Protein AF-A0A2J7R6D8-F1 (afdb_monomer)

Secondary structure (DSSP, 8-state):
-HHHHHHHHHHHHHTTS---HHHHHHHHHHHH-GGGTT-HHHHHHHHHHHHHHHHH-TTHHHHHHHHHHHHHHHHHT--TTSGGGGS-HHHHHHHHHHHT-HHHH---HHHHHHHHHHHHHHH---HHHHHHHHHHHTT-------HHHHHHHHHHHHHHHHH---HHHHHHHHHHHHHHHHTS-------------------------------PPP---------

Organism: NCBI:txid105785

pLDDT: mean 81.76, std 25.11, range [26.05, 98.44]

Structure (mmCIF, N/CA/C/O backbone):
data_AF-A0A2J7R6D8-F1
#
_entry.id   AF-A0A2J7R6D8-F1
#
loop_
_atom_site.group_PDB
_atom_site.id
_atom_site.type_symbol
_atom_site.label_atom_id
_atom_site.label_alt_id
_atom_site.label_comp_id
_atom_site.label_asym_id
_atom_site.label_entity_id
_atom_site.label_seq_id
_atom_site.pdbx_PDB_ins_code
_atom_site.Cartn_x
_atom_site.Cartn_y
_atom_site.Cartn_z
_atom_site.occupancy
_atom_site.B_iso_or_equiv
_atom_site.auth_seq_id
_atom_site.auth_comp_id
_atom_site.auth_asym_id
_atom_site.auth_atom_id
_atom_site.pdbx_PDB_model_num
ATOM 1 N N . MET A 1 1 ? 10.839 -0.036 -25.572 1.00 74.69 1 MET A N 1
ATOM 2 C CA . MET A 1 1 ? 10.079 1.197 -25.248 1.00 74.69 1 MET A CA 1
ATOM 3 C C . MET A 1 1 ? 9.593 1.226 -23.804 1.00 74.69 1 MET A C 1
ATOM 5 O O . MET A 1 1 ? 9.936 2.178 -23.121 1.00 74.69 1 MET A O 1
ATOM 9 N N . ARG A 1 2 ? 8.861 0.206 -23.315 1.00 87.06 2 ARG A N 1
ATOM 10 C CA . ARG A 1 2 ? 8.333 0.153 -21.931 1.00 87.06 2 ARG A CA 1
ATOM 11 C C . ARG A 1 2 ? 9.377 0.491 -20.862 1.00 87.06 2 ARG A C 1
ATOM 13 O O . ARG A 1 2 ? 9.157 1.390 -20.066 1.00 87.06 2 ARG A O 1
ATOM 20 N N . THR A 1 3 ? 10.515 -0.189 -20.906 1.00 90.94 3 THR A N 1
ATOM 21 C CA . THR A 1 3 ? 11.599 -0.070 -19.928 1.00 90.94 3 THR A CA 1
ATOM 22 C C . THR A 1 3 ? 12.188 1.337 -19.864 1.00 90.94 3 THR A C 1
ATOM 24 O O . THR A 1 3 ? 12.248 1.931 -18.797 1.00 90.94 3 THR A O 1
ATOM 27 N N . VAL A 1 4 ? 12.526 1.912 -21.021 1.00 92.25 4 VAL A N 1
ATOM 28 C CA . VAL A 1 4 ? 13.087 3.271 -21.123 1.00 92.25 4 VAL A CA 1
ATOM 29 C C . VAL A 1 4 ? 12.083 4.327 -20.649 1.00 92.25 4 VAL A C 1
ATOM 31 O O . VAL A 1 4 ? 12.453 5.279 -19.967 1.00 92.25 4 VAL A O 1
ATOM 34 N N . ALA A 1 5 ? 10.799 4.156 -20.980 1.00 94.50 5 ALA A N 1
ATOM 35 C CA . ALA A 1 5 ? 9.749 5.057 -20.517 1.00 94.50 5 ALA A CA 1
ATOM 36 C C . ALA A 1 5 ? 9.566 4.980 -18.992 1.00 94.50 5 ALA A C 1
ATOM 38 O O . ALA A 1 5 ? 9.521 6.019 -18.336 1.00 94.50 5 ALA A O 1
ATOM 39 N N . ALA A 1 6 ? 9.510 3.768 -18.428 1.00 95.56 6 ALA A N 1
ATOM 40 C CA . ALA A 1 6 ? 9.425 3.558 -16.984 1.00 95.56 6 ALA A CA 1
ATOM 41 C C . ALA A 1 6 ? 10.629 4.179 -16.261 1.00 95.56 6 ALA A C 1
ATOM 43 O O . A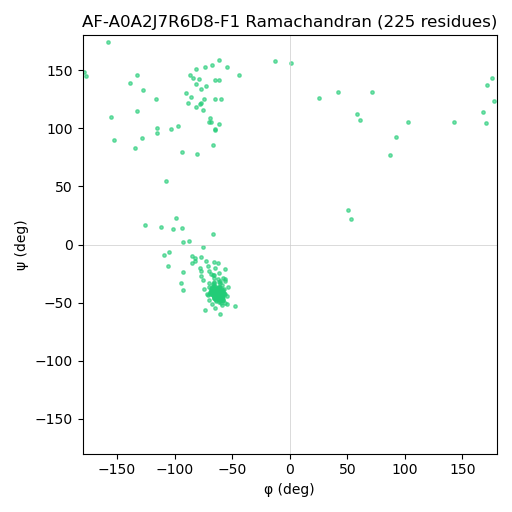LA A 1 6 ? 10.447 4.934 -15.312 1.00 95.56 6 ALA A O 1
ATOM 44 N N . GLU A 1 7 ? 11.842 3.962 -16.772 1.00 95.88 7 GLU A N 1
ATOM 45 C CA . GLU A 1 7 ? 13.065 4.531 -16.207 1.00 95.88 7 GLU A CA 1
ATOM 46 C C . GLU A 1 7 ? 13.037 6.069 -16.189 1.00 95.88 7 GLU A C 1
ATOM 48 O O . GLU A 1 7 ? 13.367 6.690 -15.175 1.00 95.88 7 GLU A O 1
ATOM 53 N N . GLY A 1 8 ? 12.599 6.695 -17.286 1.00 96.69 8 GLY A N 1
ATOM 54 C CA . GLY A 1 8 ? 12.428 8.145 -17.361 1.00 96.69 8 GLY A CA 1
ATOM 55 C C . GLY A 1 8 ? 11.424 8.670 -16.330 1.00 96.69 8 GLY A C 1
ATOM 56 O O . GLY A 1 8 ? 11.708 9.646 -15.636 1.00 96.69 8 GLY A O 1
ATOM 57 N N . LEU A 1 9 ? 10.281 7.998 -16.178 1.00 97.06 9 LEU A N 1
ATOM 58 C CA . LEU A 1 9 ? 9.247 8.364 -15.203 1.00 97.06 9 LEU A CA 1
ATOM 59 C C . LEU A 1 9 ? 9.749 8.227 -13.762 1.00 97.06 9 LEU A C 1
ATOM 61 O O . LEU A 1 9 ? 9.556 9.139 -12.961 1.00 97.06 9 LEU A O 1
ATOM 65 N N . CYS A 1 10 ? 10.454 7.141 -13.448 1.00 96.69 10 CYS A N 1
ATOM 66 C CA . CYS A 1 10 ? 11.084 6.937 -12.148 1.00 96.69 10 CYS A CA 1
ATOM 67 C C . CYS A 1 10 ? 12.088 8.044 -11.818 1.00 96.69 10 CYS A C 1
ATOM 69 O O . CYS A 1 10 ? 12.051 8.605 -10.727 1.00 96.69 10 CYS A O 1
ATOM 71 N N . LYS A 1 11 ? 12.952 8.419 -12.770 1.00 96.19 11 LYS A N 1
ATOM 72 C CA . LYS A 1 11 ? 13.910 9.519 -12.583 1.00 96.19 11 LYS A CA 1
ATOM 73 C C . LYS A 1 11 ? 13.205 10.849 -12.323 1.00 96.19 11 LYS A C 1
ATOM 75 O O . LYS A 1 11 ? 13.637 11.600 -11.452 1.00 96.19 11 LYS A O 1
ATOM 80 N N . LEU A 1 12 ? 12.120 11.140 -13.038 1.00 96.50 12 LEU A N 1
ATOM 81 C CA . LEU A 1 12 ? 11.335 12.357 -12.815 1.00 96.50 12 LEU A CA 1
ATOM 82 C C . LEU A 1 12 ? 10.666 12.371 -11.431 1.00 96.50 12 LEU A C 1
ATOM 84 O O . LEU A 1 12 ? 10.667 13.420 -10.789 1.00 96.50 12 LEU A O 1
ATOM 88 N N . LEU A 1 13 ? 10.141 11.229 -10.972 1.00 95.50 13 LEU A N 1
ATOM 89 C CA . LEU A 1 13 ? 9.553 11.070 -9.636 1.00 95.50 13 LEU A CA 1
ATOM 90 C C . LEU A 1 13 ? 10.600 11.241 -8.526 1.00 95.50 13 LEU A C 1
ATOM 92 O O . LEU A 1 13 ? 10.364 11.999 -7.595 1.00 95.50 13 LEU A O 1
ATOM 96 N N . LEU A 1 14 ? 11.773 10.605 -8.646 1.00 94.62 14 LEU A N 1
ATOM 97 C CA . LEU A 1 14 ? 12.851 10.714 -7.649 1.00 94.62 14 LEU A CA 1
ATOM 98 C C . LEU A 1 14 ? 13.390 12.141 -7.499 1.00 94.62 14 LEU A C 1
ATOM 100 O O . LEU A 1 14 ? 13.843 12.517 -6.427 1.00 94.62 14 LEU A O 1
ATOM 104 N N . ASN A 1 15 ? 13.342 12.933 -8.572 1.00 93.06 15 ASN A N 1
ATOM 105 C CA . ASN A 1 15 ? 13.788 14.327 -8.569 1.00 93.06 15 ASN A CA 1
ATOM 106 C C . ASN A 1 15 ? 12.644 15.319 -8.289 1.00 93.06 15 ASN A C 1
ATOM 108 O O . ASN A 1 15 ? 12.790 16.506 -8.589 1.00 93.06 15 ASN A O 1
ATOM 112 N N . ASP A 1 16 ? 11.491 14.840 -7.802 1.00 91.06 16 ASP A N 1
ATOM 113 C CA . ASP A 1 16 ? 10.300 15.644 -7.493 1.00 91.06 16 ASP A CA 1
ATOM 114 C C . ASP A 1 16 ? 9.812 16.532 -8.661 1.00 91.06 16 ASP A C 1
ATOM 116 O O . ASP A 1 16 ? 9.104 17.521 -8.464 1.00 91.06 16 ASP A O 1
ATOM 120 N N . ARG A 1 17 ? 10.172 16.193 -9.910 1.00 94.75 17 ARG A N 1
ATOM 121 C CA . ARG A 1 17 ? 9.767 16.950 -11.111 1.00 94.75 17 ARG A CA 1
ATOM 122 C C . ARG A 1 17 ? 8.325 16.672 -11.503 1.00 94.75 17 ARG A C 1
ATOM 124 O O . ARG A 1 17 ? 7.679 17.523 -12.107 1.00 94.75 17 ARG A O 1
ATOM 131 N N . ILE A 1 18 ? 7.836 15.486 -11.158 1.00 94.56 18 ILE A N 1
ATOM 132 C CA . ILE A 1 18 ? 6.433 15.095 -11.250 1.00 94.56 18 ILE A CA 1
ATOM 133 C C . ILE A 1 18 ? 6.033 14.444 -9.928 1.00 94.56 18 ILE A C 1
ATOM 135 O O . ILE A 1 18 ? 6.840 13.755 -9.311 1.00 94.56 18 ILE A O 1
ATOM 139 N N . LYS A 1 19 ? 4.785 14.642 -9.503 1.00 92.56 19 LYS A N 1
ATOM 140 C CA . LYS A 1 19 ? 4.204 13.996 -8.320 1.00 92.56 19 LYS A CA 1
ATOM 141 C C . LYS A 1 19 ? 2.839 13.448 -8.705 1.00 92.56 19 LYS A C 1
ATOM 143 O O . LYS A 1 19 ? 1.957 14.208 -9.094 1.00 92.56 19 LYS A O 1
ATOM 148 N N . SER A 1 20 ? 2.682 12.129 -8.674 1.00 94.94 20 SER A N 1
ATOM 149 C CA . SER A 1 20 ? 1.412 11.480 -9.002 1.00 94.94 20 SER A CA 1
ATOM 150 C C . SER A 1 20 ? 1.327 10.116 -8.320 1.00 94.94 20 SER A C 1
ATOM 152 O O . SER A 1 20 ? 2.025 9.189 -8.741 1.00 94.94 20 SER A O 1
ATOM 154 N N . PRO A 1 21 ? 0.459 9.961 -7.306 1.00 93.12 21 PRO A N 1
ATOM 155 C CA . PRO A 1 21 ? 0.223 8.670 -6.662 1.00 93.12 21 PRO A CA 1
ATOM 156 C C . PRO A 1 21 ? -0.266 7.601 -7.645 1.00 93.12 21 PRO A C 1
ATOM 158 O O . PRO A 1 21 ? 0.145 6.448 -7.573 1.00 93.12 21 PRO A O 1
ATOM 161 N N . ASN A 1 22 ? -1.071 7.995 -8.639 1.00 95.88 22 ASN A N 1
ATOM 162 C CA . ASN A 1 22 ? -1.538 7.086 -9.689 1.00 95.88 22 ASN A CA 1
ATOM 163 C C . ASN A 1 22 ? -0.385 6.580 -10.565 1.00 95.88 22 ASN A C 1
ATOM 165 O O . ASN A 1 22 ? -0.380 5.424 -10.977 1.00 95.88 22 ASN A O 1
ATOM 169 N N . LEU A 1 23 ? 0.621 7.421 -10.832 1.00 97.00 23 LEU A N 1
ATOM 170 C CA . LEU A 1 23 ? 1.800 6.987 -11.578 1.00 97.00 23 LEU A CA 1
ATOM 171 C C . LEU A 1 23 ? 2.649 6.004 -10.763 1.00 97.00 23 LEU A C 1
ATOM 173 O O . LEU A 1 23 ? 3.084 4.990 -11.302 1.00 97.00 23 LEU A O 1
ATOM 177 N N . VAL A 1 24 ? 2.852 6.279 -9.472 1.00 97.75 24 VAL A N 1
ATOM 178 C CA . VAL A 1 24 ? 3.538 5.359 -8.548 1.00 97.75 24 VAL A CA 1
ATOM 179 C C . VAL A 1 24 ? 2.797 4.019 -8.498 1.00 97.75 24 VAL A C 1
ATOM 181 O O . VAL A 1 24 ? 3.419 2.969 -8.649 1.00 97.75 24 VAL A O 1
ATOM 184 N N . SER A 1 25 ? 1.465 4.052 -8.407 1.00 98.06 25 SER A N 1
ATOM 185 C CA . SER A 1 25 ? 0.608 2.867 -8.482 1.00 98.06 25 SER A CA 1
ATOM 186 C C . SER A 1 25 ? 0.790 2.095 -9.792 1.00 98.06 25 SER A C 1
ATOM 188 O O . SER A 1 25 ? 1.027 0.890 -9.774 1.00 98.06 25 SER A O 1
ATOM 190 N N . HIS A 1 26 ? 0.788 2.770 -10.943 1.00 97.12 26 HIS A N 1
ATOM 191 C CA . HIS A 1 26 ? 1.016 2.114 -12.234 1.00 97.12 26 HIS A CA 1
ATOM 192 C C . HIS A 1 26 ? 2.398 1.454 -12.336 1.00 97.12 26 HIS A C 1
ATOM 194 O O . HIS A 1 26 ? 2.518 0.382 -12.929 1.00 97.12 26 HIS A O 1
ATOM 200 N N . LEU A 1 27 ? 3.438 2.063 -11.761 1.00 97.75 27 LEU A N 1
ATOM 201 C CA . LEU A 1 27 ? 4.775 1.469 -11.711 1.00 97.75 27 LEU A CA 1
ATOM 202 C C . LEU A 1 27 ? 4.810 0.233 -10.794 1.00 97.75 27 LEU A C 1
ATOM 204 O O . LEU A 1 27 ? 5.456 -0.751 -11.146 1.00 97.75 27 LEU A O 1
ATOM 208 N N . LEU A 1 28 ? 4.075 0.239 -9.672 1.00 97.25 28 LEU A N 1
ATOM 209 C CA . LEU A 1 28 ? 3.935 -0.924 -8.780 1.00 97.25 28 LEU A CA 1
ATOM 210 C C . LEU A 1 28 ? 3.236 -2.080 -9.497 1.00 97.25 28 LEU A C 1
ATOM 212 O O . LEU A 1 28 ? 3.735 -3.204 -9.504 1.00 97.25 28 LEU A O 1
ATOM 216 N N . ILE A 1 29 ? 2.118 -1.790 -10.167 1.00 97.12 29 ILE A N 1
ATOM 217 C CA . ILE A 1 29 ? 1.389 -2.774 -10.972 1.00 97.12 29 ILE A CA 1
ATOM 218 C C . ILE A 1 29 ? 2.284 -3.319 -12.085 1.00 97.12 29 ILE A C 1
ATOM 220 O O . ILE A 1 29 ? 2.319 -4.525 -12.306 1.00 97.12 29 ILE A O 1
ATOM 224 N N . MET A 1 30 ? 3.057 -2.464 -12.762 1.00 95.81 30 MET A N 1
ATOM 225 C CA . MET A 1 30 ? 4.007 -2.896 -13.791 1.00 95.81 30 MET A CA 1
ATOM 226 C C . MET A 1 30 ? 5.092 -3.822 -13.231 1.00 95.81 30 MET A C 1
ATOM 228 O O . MET A 1 30 ? 5.495 -4.761 -13.920 1.00 95.81 30 MET A O 1
ATOM 232 N N . TRP A 1 31 ? 5.551 -3.574 -12.003 1.00 95.88 31 TRP A N 1
ATOM 233 C CA . TRP A 1 31 ? 6.559 -4.398 -11.345 1.00 95.88 31 TRP A CA 1
ATOM 234 C C . TRP A 1 31 ? 6.042 -5.811 -11.041 1.00 95.88 31 TRP A C 1
ATOM 236 O O . TRP A 1 31 ? 6.741 -6.790 -11.318 1.00 95.88 31 TRP A O 1
ATOM 246 N N . TYR A 1 32 ? 4.805 -5.914 -10.545 1.00 95.25 32 TYR A N 1
ATOM 247 C CA . TYR A 1 32 ? 4.167 -7.184 -10.173 1.00 95.25 32 TYR A CA 1
ATOM 248 C C . TYR A 1 32 ? 3.496 -7.922 -11.329 1.00 95.25 32 TYR A C 1
ATOM 250 O O . TYR A 1 32 ? 3.211 -9.108 -11.202 1.00 95.25 32 TYR A O 1
ATOM 258 N N . ASN A 1 33 ? 3.254 -7.262 -12.460 1.00 95.38 33 ASN A N 1
ATOM 259 C CA . ASN A 1 33 ? 2.599 -7.885 -13.604 1.00 95.38 33 ASN A CA 1
ATOM 260 C C . ASN A 1 33 ? 3.407 -9.105 -14.110 1.00 95.38 33 ASN A C 1
ATOM 262 O O . ASN A 1 33 ? 4.579 -8.939 -14.457 1.00 95.38 33 ASN A O 1
ATOM 266 N N . PRO A 1 34 ? 2.813 -10.310 -14.221 1.00 93.69 34 PRO A N 1
ATOM 267 C CA . PRO A 1 34 ? 3.507 -11.493 -14.742 1.00 93.69 34 PRO A CA 1
ATOM 268 C C . PRO A 1 34 ? 4.095 -11.297 -16.145 1.00 93.69 34 PRO A C 1
ATOM 270 O O . PRO A 1 34 ? 5.157 -11.821 -16.467 1.00 93.69 34 PRO A O 1
ATOM 273 N N . VAL A 1 35 ? 3.483 -10.447 -16.975 1.00 92.94 35 VAL A N 1
ATOM 274 C CA . VAL A 1 35 ? 3.973 -10.145 -18.333 1.00 92.94 35 VAL A CA 1
ATOM 275 C C . VAL A 1 35 ? 5.373 -9.515 -18.325 1.00 92.94 35 VAL A C 1
ATOM 277 O O . VAL A 1 35 ? 6.094 -9.605 -19.319 1.00 92.94 35 VAL A O 1
ATOM 280 N N . THR A 1 36 ? 5.778 -8.865 -17.230 1.00 91.12 36 THR A N 1
ATOM 281 C CA . THR A 1 36 ? 7.111 -8.258 -17.095 1.00 91.12 36 THR A CA 1
ATOM 282 C C . THR A 1 36 ? 8.139 -9.190 -16.454 1.00 91.12 36 THR A C 1
ATOM 284 O O . THR A 1 36 ? 9.289 -8.788 -16.302 1.00 91.12 36 THR A O 1
ATOM 287 N N . GLU A 1 37 ? 7.785 -10.440 -16.130 1.00 88.38 37 GLU A N 1
ATOM 288 C CA . GLU A 1 37 ? 8.678 -11.384 -15.447 1.00 88.38 37 GLU A CA 1
ATOM 289 C C . GLU A 1 37 ? 9.965 -11.688 -16.216 1.00 88.38 37 GLU A C 1
ATOM 291 O O . GLU A 1 37 ? 11.035 -11.754 -15.614 1.00 88.38 37 GLU A O 1
ATOM 296 N N . GLY A 1 38 ? 9.890 -11.782 -17.545 1.00 90.50 38 GLY A N 1
ATOM 297 C CA . GLY A 1 38 ? 11.067 -11.990 -18.392 1.00 90.50 38 GLY A CA 1
ATOM 298 C C . GLY A 1 38 ? 11.988 -10.767 -18.528 1.00 90.50 38 GLY A C 1
ATOM 299 O O . GLY A 1 38 ? 13.121 -10.912 -18.982 1.00 90.50 38 GLY A O 1
ATOM 300 N N . ASP A 1 39 ? 11.539 -9.565 -18.147 1.00 94.12 39 ASP A N 1
ATOM 301 C CA . ASP A 1 39 ? 12.337 -8.334 -18.222 1.00 94.12 39 ASP A CA 1
ATOM 302 C C . ASP A 1 39 ? 13.046 -8.076 -16.884 1.00 94.12 39 ASP A C 1
ATOM 304 O O . ASP A 1 39 ? 12.618 -7.279 -16.043 1.00 94.12 39 ASP A O 1
ATOM 308 N N . VAL A 1 40 ? 14.157 -8.792 -16.687 1.00 94.00 40 VAL A N 1
ATOM 309 C CA . VAL A 1 40 ? 14.959 -8.736 -15.454 1.00 94.00 40 VAL A CA 1
ATOM 310 C C . VAL 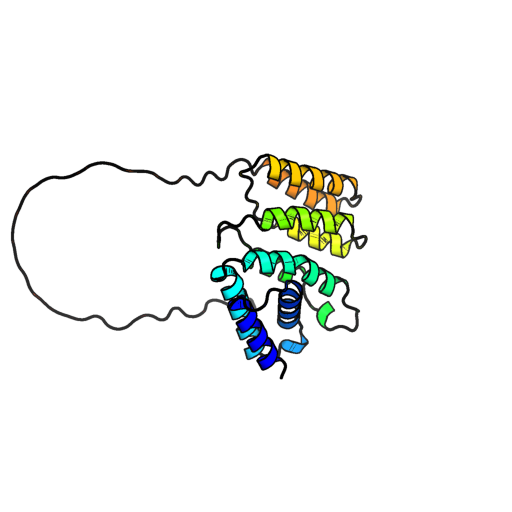A 1 40 ? 15.436 -7.316 -15.156 1.00 94.00 40 VAL A C 1
ATOM 312 O O . VAL A 1 40 ? 15.377 -6.876 -14.007 1.00 94.00 40 VAL A O 1
ATOM 315 N N . TYR A 1 41 ? 15.875 -6.583 -16.183 1.00 94.81 41 TYR A N 1
ATOM 316 C CA . TYR A 1 41 ? 16.367 -5.220 -16.011 1.00 94.81 41 TYR A CA 1
ATOM 317 C C . TYR A 1 41 ? 15.252 -4.289 -15.528 1.00 94.81 41 TYR A C 1
ATOM 319 O O . TYR A 1 41 ? 15.455 -3.559 -14.561 1.00 94.81 41 TYR A O 1
ATOM 327 N N . LEU A 1 42 ? 14.057 -4.354 -16.128 1.00 95.81 42 LEU A N 1
ATOM 328 C CA . LEU A 1 42 ? 12.910 -3.566 -15.674 1.00 95.81 42 LEU A CA 1
ATOM 329 C C . LEU A 1 42 ? 12.566 -3.855 -14.210 1.00 95.81 42 LEU A C 1
ATOM 331 O O . LEU A 1 42 ? 12.364 -2.921 -13.437 1.00 95.81 42 LEU A O 1
ATOM 335 N N . ARG A 1 43 ? 12.527 -5.131 -13.805 1.00 95.38 43 ARG A N 1
ATOM 336 C CA . ARG A 1 43 ? 12.197 -5.502 -12.420 1.00 95.38 43 ARG A CA 1
ATOM 337 C C . ARG A 1 43 ? 13.244 -5.030 -11.416 1.00 95.38 43 ARG A C 1
ATOM 339 O O . ARG A 1 43 ? 12.874 -4.533 -10.355 1.00 95.38 43 ARG A O 1
ATOM 346 N N . GLN A 1 44 ? 14.528 -5.155 -11.742 1.00 95.44 44 GLN A N 1
ATOM 347 C CA . GLN A 1 44 ? 15.609 -4.649 -10.892 1.00 95.44 44 GLN A CA 1
ATOM 348 C C . GLN A 1 44 ? 15.577 -3.122 -10.796 1.00 95.44 44 GLN A C 1
ATOM 350 O O . GLN A 1 44 ? 15.702 -2.571 -9.705 1.00 95.44 44 GLN A O 1
ATOM 355 N N . MET A 1 45 ? 15.353 -2.446 -11.923 1.00 96.88 45 MET A N 1
ATOM 356 C CA . MET A 1 45 ? 15.259 -0.992 -12.003 1.00 96.88 45 MET A CA 1
ATOM 357 C C . MET A 1 45 ? 14.088 -0.457 -11.166 1.00 96.88 45 MET A C 1
ATOM 359 O O . MET A 1 45 ? 14.279 0.470 -10.381 1.00 96.88 45 MET A O 1
ATOM 363 N N . LEU A 1 46 ? 12.908 -1.082 -11.260 1.00 97.38 46 LEU A N 1
ATOM 364 C CA . LEU A 1 46 ? 11.739 -0.735 -10.445 1.00 97.38 46 LEU A CA 1
ATOM 365 C C . LEU A 1 46 ? 11.969 -1.018 -8.957 1.00 97.38 46 LEU A C 1
ATOM 367 O O . LEU A 1 46 ? 11.658 -0.168 -8.127 1.00 97.38 46 LEU A O 1
ATOM 371 N N . GLY A 1 47 ? 12.561 -2.164 -8.610 1.00 96.81 47 GLY A N 1
ATOM 372 C CA . GLY A 1 47 ? 12.889 -2.485 -7.220 1.00 96.81 47 GLY A CA 1
ATOM 373 C C . GLY A 1 47 ? 13.869 -1.483 -6.600 1.00 96.81 47 GLY A C 1
ATOM 374 O O . GLY A 1 47 ? 13.648 -1.009 -5.482 1.00 96.81 47 GLY A O 1
ATOM 375 N N . ALA A 1 48 ? 14.908 -1.095 -7.347 1.00 97.00 48 ALA A N 1
ATOM 376 C CA . ALA A 1 48 ? 15.837 -0.049 -6.930 1.00 97.00 48 ALA A CA 1
ATOM 377 C C . ALA A 1 48 ? 15.120 1.301 -6.784 1.00 97.00 48 ALA A C 1
ATOM 379 O O . ALA A 1 48 ? 15.268 1.959 -5.760 1.00 97.00 48 ALA A O 1
ATOM 380 N N . PHE A 1 49 ? 14.279 1.672 -7.756 1.00 97.62 49 PHE A N 1
ATOM 381 C CA . PHE A 1 49 ? 13.483 2.897 -7.709 1.00 97.62 49 PHE A CA 1
ATOM 382 C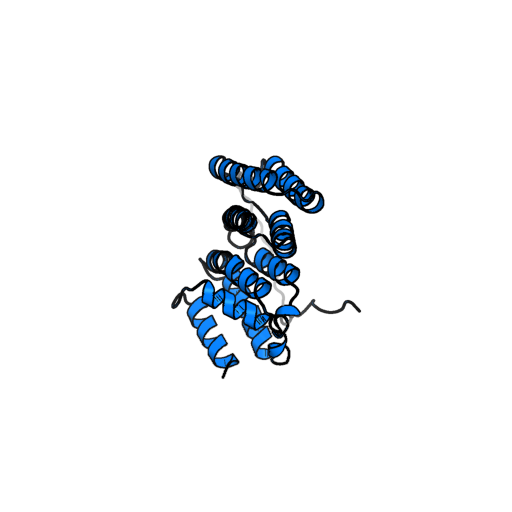 C . PHE A 1 49 ? 12.602 2.981 -6.459 1.00 97.62 49 PHE A C 1
ATOM 384 O O . PHE A 1 49 ? 12.650 3.996 -5.775 1.00 97.62 49 PHE A O 1
ATOM 391 N N . PHE A 1 50 ? 11.816 1.948 -6.139 1.00 97.69 50 PHE A N 1
ATOM 392 C CA . PHE A 1 50 ? 10.922 1.979 -4.976 1.00 97.69 50 PHE A CA 1
ATOM 393 C C . PHE A 1 50 ? 11.678 2.020 -3.652 1.00 97.69 50 PHE A C 1
ATOM 395 O O . PHE A 1 50 ? 11.232 2.680 -2.716 1.00 97.69 50 PHE A O 1
ATOM 402 N N . THR A 1 51 ? 12.838 1.365 -3.591 1.00 96.38 51 THR A N 1
ATOM 403 C CA . THR A 1 51 ? 13.728 1.452 -2.432 1.00 96.38 51 THR A CA 1
ATOM 404 C C . THR A 1 51 ? 14.258 2.881 -2.287 1.00 96.38 51 THR A C 1
ATOM 406 O O . THR A 1 51 ? 14.026 3.514 -1.266 1.00 96.38 51 THR A O 1
ATOM 409 N N . THR A 1 52 ? 14.865 3.459 -3.325 1.00 96.06 52 THR A N 1
ATOM 410 C CA . THR A 1 52 ? 15.336 4.856 -3.294 1.00 96.06 52 THR A CA 1
ATOM 411 C C . THR A 1 52 ? 14.201 5.837 -2.994 1.00 96.06 52 THR A C 1
ATOM 413 O O . THR A 1 52 ? 14.383 6.774 -2.225 1.00 96.06 52 THR A O 1
ATOM 416 N N . LEU A 1 53 ? 13.001 5.611 -3.536 1.00 95.50 53 LEU A N 1
ATOM 417 C CA . LEU A 1 53 ? 11.835 6.436 -3.237 1.00 95.50 53 LEU A CA 1
ATOM 418 C C . LEU A 1 53 ? 11.498 6.372 -1.742 1.00 95.50 53 LEU A C 1
ATOM 420 O O . LEU A 1 53 ? 11.310 7.410 -1.129 1.00 95.50 53 LEU A O 1
ATOM 424 N N . ALA A 1 54 ? 11.458 5.187 -1.136 1.00 94.88 54 ALA A N 1
ATOM 425 C CA . ALA A 1 54 ? 11.128 5.034 0.278 1.00 94.88 54 ALA A CA 1
ATOM 426 C C . ALA A 1 54 ? 12.171 5.647 1.228 1.00 94.88 54 ALA A C 1
ATOM 428 O O . ALA A 1 54 ? 11.792 6.289 2.207 1.00 94.88 54 ALA A O 1
ATOM 429 N N . TYR A 1 55 ? 13.460 5.429 0.951 1.00 93.19 55 TYR A N 1
ATOM 430 C CA . TYR A 1 55 ? 14.554 5.760 1.871 1.00 93.19 55 TYR A CA 1
ATOM 431 C C . TYR A 1 55 ? 15.147 7.154 1.646 1.00 93.19 55 TYR A C 1
ATOM 433 O O . TYR A 1 55 ? 15.448 7.841 2.618 1.00 93.19 55 TYR A O 1
ATOM 441 N N . ASP A 1 56 ? 15.288 7.589 0.392 1.00 89.00 56 ASP A N 1
ATOM 442 C CA . ASP A 1 56 ? 16.068 8.787 0.056 1.00 89.00 56 ASP A CA 1
ATOM 443 C C . ASP A 1 56 ? 15.190 9.993 -0.317 1.00 89.00 56 ASP A C 1
ATOM 445 O O . ASP A 1 56 ? 15.656 11.134 -0.296 1.00 89.00 56 ASP A O 1
ATOM 449 N N . SER A 1 57 ? 13.915 9.777 -0.665 1.00 86.88 57 SER A N 1
ATOM 450 C CA . SER A 1 57 ? 12.997 10.868 -1.013 1.00 86.88 57 SER A CA 1
ATOM 451 C C . SER A 1 57 ? 12.253 11.398 0.209 1.00 86.88 57 SER A C 1
ATOM 453 O O . SER A 1 57 ? 11.594 10.649 0.931 1.00 86.88 57 SER A O 1
ATOM 455 N N . GLN A 1 58 ? 12.260 12.724 0.373 1.00 83.00 58 GLN A N 1
ATOM 456 C CA . GLN A 1 58 ? 11.593 13.410 1.482 1.00 83.00 58 GLN A CA 1
ATOM 457 C C . GLN A 1 58 ? 10.090 13.099 1.572 1.00 83.00 58 GLN A C 1
ATOM 459 O O . GLN A 1 58 ? 9.567 12.951 2.670 1.00 83.00 58 GLN A O 1
ATOM 464 N N . ASN A 1 59 ? 9.404 12.978 0.429 1.00 88.19 59 ASN A N 1
ATOM 465 C CA . ASN A 1 59 ? 7.960 12.708 0.368 1.00 88.19 59 ASN A CA 1
ATOM 466 C C . ASN A 1 59 ? 7.656 11.308 -0.188 1.00 88.19 59 ASN A C 1
ATOM 46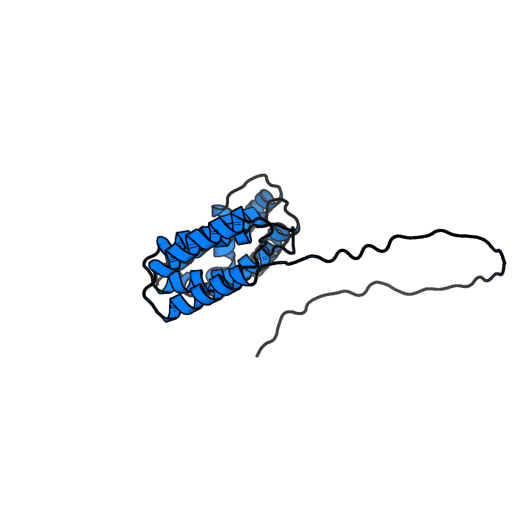8 O O . ASN A 1 59 ? 6.536 11.028 -0.614 1.00 88.19 59 ASN A O 1
ATOM 472 N N . GLY A 1 60 ? 8.656 10.427 -0.254 1.00 93.06 60 GLY A N 1
ATOM 473 C CA . GLY A 1 60 ? 8.507 9.145 -0.930 1.00 93.06 60 GLY A CA 1
ATOM 474 C C . GLY A 1 60 ? 7.554 8.192 -0.219 1.00 93.06 60 GLY A C 1
ATOM 475 O O . GLY A 1 60 ? 6.736 7.546 -0.872 1.00 93.06 60 GLY A O 1
ATOM 476 N N . GLN A 1 61 ? 7.587 8.157 1.117 1.00 95.06 61 GLN A N 1
ATOM 477 C CA . GLN A 1 61 ? 6.642 7.353 1.898 1.00 95.06 61 GLN A CA 1
ATOM 478 C C . GLN A 1 61 ? 5.202 7.864 1.785 1.00 95.06 61 GLN A C 1
ATOM 480 O O . GLN A 1 61 ? 4.287 7.051 1.706 1.00 95.06 61 GLN A O 1
ATOM 485 N N . GLU A 1 62 ? 4.994 9.181 1.706 1.00 95.38 62 GLU A N 1
ATOM 486 C CA . GLU A 1 62 ? 3.673 9.762 1.428 1.00 95.38 62 GLU A CA 1
ATOM 487 C C . GLU A 1 62 ? 3.203 9.399 0.015 1.00 95.38 62 GLU A C 1
ATOM 489 O O . GLU A 1 62 ? 2.064 8.991 -0.182 1.00 95.38 62 GLU A O 1
ATOM 494 N N . ALA A 1 63 ? 4.088 9.463 -0.984 1.00 95.75 63 ALA A N 1
ATOM 495 C CA . ALA A 1 63 ? 3.751 9.062 -2.348 1.00 95.75 63 ALA A CA 1
ATOM 496 C C . ALA A 1 63 ? 3.360 7.574 -2.440 1.00 95.75 63 ALA A C 1
ATOM 498 O O . ALA A 1 63 ? 2.436 7.229 -3.179 1.00 95.75 63 ALA A O 1
ATOM 499 N N . LEU A 1 64 ? 4.040 6.703 -1.688 1.00 97.31 64 LEU A N 1
ATOM 500 C CA . LEU A 1 64 ? 3.727 5.276 -1.583 1.00 97.31 64 LEU A CA 1
ATOM 501 C C . LEU A 1 64 ? 2.413 5.024 -0.836 1.00 97.31 64 LEU A C 1
ATOM 503 O O . LEU A 1 64 ? 1.611 4.204 -1.278 1.00 97.31 64 LEU A O 1
ATOM 507 N N . GLU A 1 65 ? 2.171 5.750 0.255 1.00 97.31 65 GLU A N 1
ATOM 508 C CA . GLU A 1 65 ? 0.918 5.696 1.011 1.00 97.31 65 GLU A CA 1
ATOM 509 C C . GLU A 1 65 ? -0.275 6.104 0.138 1.00 97.31 65 GLU A C 1
ATOM 511 O O . GLU A 1 65 ? -1.236 5.346 0.011 1.00 97.31 65 GLU A O 1
ATOM 516 N N . GLN A 1 66 ? -0.173 7.222 -0.578 1.00 96.88 66 GLN A N 1
ATOM 517 C CA . GLN A 1 66 ? -1.213 7.677 -1.503 1.00 96.88 66 GLN A CA 1
ATOM 518 C C . GLN A 1 66 ? -1.407 6.730 -2.701 1.00 96.88 66 GLN A C 1
ATOM 520 O O . GLN A 1 66 ? -2.489 6.673 -3.286 1.00 96.88 66 GLN A O 1
ATOM 525 N N . ALA A 1 67 ? -0.375 5.974 -3.088 1.00 98.19 67 ALA A N 1
ATOM 526 C CA . ALA A 1 67 ? -0.454 4.970 -4.149 1.00 98.19 67 ALA A CA 1
ATOM 527 C C . ALA A 1 67 ? -1.028 3.624 -3.674 1.00 98.19 67 ALA A C 1
ATOM 529 O O . ALA A 1 67 ? -1.363 2.780 -4.511 1.00 98.19 67 ALA A O 1
ATOM 530 N N . PHE A 1 68 ? -1.171 3.412 -2.363 1.00 98.31 68 PHE A N 1
ATOM 531 C CA . PHE A 1 68 ? -1.554 2.131 -1.775 1.00 98.31 68 PHE A CA 1
ATOM 532 C C . PHE A 1 68 ? -2.932 1.657 -2.254 1.00 98.31 68 PHE A C 1
ATOM 534 O O . PHE A 1 68 ? -3.049 0.608 -2.892 1.00 98.31 68 PHE A O 1
ATOM 541 N N . LEU A 1 69 ? -3.981 2.450 -2.005 1.00 97.81 69 LEU A N 1
ATOM 542 C CA . LEU A 1 69 ? -5.351 2.095 -2.391 1.00 97.81 69 LEU A CA 1
ATOM 543 C C . LEU A 1 69 ? -5.563 2.052 -3.913 1.00 97.81 69 LEU A C 1
ATOM 545 O O . LEU A 1 69 ? -6.159 1.081 -4.377 1.00 97.81 69 LEU A O 1
ATOM 549 N N . PRO A 1 70 ? -5.064 3.010 -4.726 1.00 97.88 70 PRO A N 1
ATOM 550 C CA . PRO A 1 70 ? -5.128 2.893 -6.186 1.00 97.88 70 PRO A CA 1
ATOM 551 C C . PRO A 1 70 ? -4.527 1.584 -6.723 1.00 97.88 70 PRO A C 1
ATOM 553 O O . PRO A 1 70 ? -5.078 0.977 -7.645 1.00 97.88 70 PRO A O 1
ATOM 556 N N . THR A 1 71 ? -3.441 1.107 -6.103 1.00 98.44 71 THR A N 1
ATOM 557 C CA . THR A 1 71 ? -2.794 -0.158 -6.481 1.00 98.44 71 THR A CA 1
ATOM 558 C C . THR A 1 71 ? -3.698 -1.341 -6.169 1.00 98.44 71 THR A C 1
ATOM 560 O O . THR A 1 71 ? -3.979 -2.141 -7.059 1.00 98.44 71 THR A O 1
ATOM 563 N N . LEU A 1 72 ? -4.220 -1.431 -4.943 1.00 97.81 72 LEU A N 1
ATOM 564 C CA . LEU A 1 72 ? -5.112 -2.532 -4.572 1.00 97.81 72 LEU A CA 1
ATOM 565 C C . LEU A 1 72 ? -6.410 -2.532 -5.375 1.00 97.81 72 LEU A C 1
ATOM 567 O O . LEU A 1 72 ? -6.806 -3.584 -5.861 1.00 97.81 72 LEU A O 1
ATOM 571 N N . ARG A 1 73 ? -7.024 -1.366 -5.608 1.00 96.94 73 ARG A N 1
ATOM 572 C CA . ARG A 1 73 ? -8.221 -1.251 -6.457 1.00 96.94 73 ARG A CA 1
ATOM 573 C C . ARG A 1 73 ? -7.974 -1.798 -7.858 1.00 96.94 73 ARG A C 1
ATOM 575 O O . ARG A 1 73 ? -8.806 -2.536 -8.371 1.00 96.94 73 ARG A O 1
ATOM 582 N N . THR A 1 74 ? -6.817 -1.495 -8.450 1.00 97.38 74 THR A N 1
ATOM 583 C CA . THR A 1 74 ? -6.444 -2.024 -9.772 1.00 97.38 74 THR A CA 1
ATOM 584 C C . THR A 1 74 ? -6.339 -3.551 -9.765 1.00 97.38 74 THR A C 1
ATOM 586 O O . THR A 1 74 ? -6.757 -4.195 -10.725 1.00 97.38 74 THR A O 1
ATOM 589 N N . LEU A 1 75 ? -5.808 -4.138 -8.689 1.00 97.38 75 LEU A N 1
ATOM 590 C CA . LEU A 1 75 ? -5.708 -5.593 -8.539 1.00 97.38 75 LEU A CA 1
ATOM 591 C C . LEU A 1 75 ? -7.077 -6.242 -8.289 1.00 97.38 75 LEU A C 1
ATOM 593 O O . LEU A 1 75 ? -7.382 -7.256 -8.906 1.00 97.38 75 LEU A O 1
ATOM 597 N N . PHE A 1 76 ? -7.915 -5.649 -7.437 1.00 96.31 76 PHE A N 1
ATOM 598 C CA . PHE A 1 76 ? -9.261 -6.150 -7.132 1.00 96.31 76 PHE A CA 1
ATOM 599 C C . PHE A 1 76 ? -10.204 -6.080 -8.337 1.00 96.31 76 PHE A C 1
ATOM 601 O O . PHE A 1 76 ? -11.035 -6.959 -8.533 1.00 96.31 76 PHE A O 1
ATOM 608 N N . GLN A 1 77 ? -10.068 -5.045 -9.167 1.00 95.50 77 GLN A N 1
ATOM 609 C CA . GLN A 1 77 ? -10.907 -4.830 -10.349 1.00 95.50 77 GLN A CA 1
ATOM 610 C C . GLN A 1 77 ? -10.369 -5.532 -11.606 1.00 95.50 77 GLN A C 1
ATOM 612 O O . GLN A 1 77 ? -10.931 -5.368 -12.692 1.00 95.50 77 GLN A O 1
ATOM 617 N N . ALA A 1 78 ? -9.278 -6.297 -11.496 1.00 95.75 78 ALA A N 1
ATOM 618 C CA . ALA A 1 78 ? -8.694 -6.989 -12.633 1.00 95.75 78 ALA A CA 1
ATOM 619 C C . ALA A 1 78 ? -9.662 -8.065 -13.170 1.00 95.75 78 ALA A C 1
ATOM 621 O O . ALA A 1 78 ? -10.076 -8.952 -12.422 1.00 95.75 78 ALA A O 1
ATOM 622 N N . PRO A 1 79 ? -10.018 -8.042 -14.470 1.00 95.44 79 PRO A N 1
ATOM 623 C CA . PRO A 1 79 ? -10.861 -9.085 -15.042 1.00 95.44 79 PRO A CA 1
ATOM 624 C C . PRO A 1 79 ? -10.114 -10.422 -15.071 1.00 95.44 79 PRO A C 1
ATOM 626 O O . PRO A 1 79 ? -8.895 -10.438 -15.206 1.00 95.44 79 PRO A O 1
ATOM 629 N N . VAL A 1 80 ? -10.843 -11.543 -15.064 1.00 92.56 80 VAL A N 1
ATOM 630 C CA . VAL A 1 80 ? -10.275 -12.913 -15.094 1.00 92.56 80 VAL A CA 1
ATOM 631 C C . VAL A 1 80 ? -9.340 -13.192 -16.281 1.00 92.56 80 VAL A C 1
ATOM 633 O O . VAL A 1 80 ? -8.530 -14.107 -16.232 1.00 92.56 80 VAL A O 1
ATOM 636 N N . THR A 1 81 ? -9.446 -12.409 -17.356 1.00 95.06 81 THR A N 1
ATOM 637 C CA . THR A 1 81 ? -8.573 -12.489 -18.539 1.00 95.06 81 THR A CA 1
ATOM 638 C C . THR A 1 81 ? -7.273 -11.697 -18.390 1.00 95.06 81 THR A C 1
ATOM 640 O O . THR A 1 81 ? -6.413 -11.755 -19.264 1.00 95.06 81 THR A O 1
ATOM 643 N N . SER A 1 82 ? -7.158 -10.879 -17.344 1.00 96.06 82 SER A N 1
ATOM 644 C CA . SER A 1 82 ? -5.979 -10.073 -17.062 1.00 96.06 82 SER A CA 1
ATOM 645 C C . SER A 1 82 ? -4.920 -10.922 -16.359 1.00 96.06 82 SER A C 1
ATOM 647 O O . SER A 1 82 ? -5.250 -11.615 -15.397 1.00 96.06 82 SER A O 1
ATOM 649 N N . PRO A 1 83 ? -3.633 -10.795 -16.729 1.00 95.06 83 PRO A N 1
ATOM 650 C CA . PRO A 1 83 ? -2.541 -11.452 -16.008 1.00 95.06 83 PRO A CA 1
ATOM 651 C C . PRO A 1 83 ? -2.416 -10.962 -14.555 1.00 95.06 83 PRO A C 1
ATOM 653 O O . PRO A 1 83 ? -1.775 -11.606 -13.736 1.00 95.06 83 PRO A O 1
ATOM 656 N N . LEU A 1 84 ? -3.038 -9.830 -14.201 1.00 95.81 84 LEU A N 1
ATOM 657 C CA . LEU A 1 84 ? -3.013 -9.304 -12.832 1.00 95.81 84 LEU A CA 1
ATOM 658 C C . LEU A 1 84 ? -3.745 -10.192 -11.816 1.00 95.81 84 LEU A C 1
ATOM 660 O O . LEU A 1 84 ? -3.534 -10.023 -10.622 1.00 95.81 84 LEU A O 1
ATOM 664 N N . VAL A 1 85 ? -4.572 -11.136 -12.265 1.00 94.62 85 VAL A N 1
ATOM 665 C CA . VAL A 1 85 ? -5.291 -12.073 -11.384 1.00 94.62 85 VAL A CA 1
ATOM 666 C C . VAL A 1 85 ? -4.339 -13.054 -10.696 1.00 94.62 85 VAL A C 1
ATOM 668 O O . VAL A 1 85 ? -4.634 -13.535 -9.608 1.00 94.62 85 VAL A O 1
ATOM 671 N N . GLU A 1 86 ? -3.180 -13.323 -11.301 1.00 94.00 86 GLU A N 1
ATOM 672 C CA . GLU A 1 86 ? -2.141 -14.189 -10.731 1.00 94.00 86 GLU A CA 1
ATOM 673 C C . GLU A 1 86 ? -1.328 -13.492 -9.626 1.00 94.00 86 GLU A C 1
ATOM 675 O O . GLU A 1 86 ? -0.545 -14.133 -8.925 1.00 94.00 86 GLU A O 1
ATOM 680 N N . VAL A 1 87 ? -1.486 -12.173 -9.467 1.00 96.38 87 VAL A N 1
ATOM 681 C CA . VAL A 1 87 ? -0.734 -11.390 -8.486 1.00 96.38 87 VAL A CA 1
ATOM 682 C C . VAL A 1 87 ? -1.304 -11.616 -7.090 1.00 96.38 87 VAL A C 1
ATOM 684 O O . VAL A 1 87 ? -2.454 -11.281 -6.818 1.00 96.38 87 VAL A O 1
ATOM 687 N N . ASP A 1 88 ? -0.460 -12.095 -6.176 1.00 95.38 88 ASP A N 1
ATOM 688 C CA . ASP A 1 88 ? -0.787 -12.172 -4.753 1.00 95.38 88 ASP A CA 1
ATOM 689 C C . ASP A 1 88 ? -0.860 -10.767 -4.126 1.00 95.38 88 ASP A C 1
ATOM 691 O O . ASP A 1 88 ? 0.155 -10.087 -3.921 1.00 95.38 88 ASP A O 1
ATOM 695 N N . GLN A 1 89 ? -2.076 -10.331 -3.796 1.00 96.19 89 GLN A N 1
ATOM 696 C CA . GLN A 1 89 ? -2.343 -9.016 -3.220 1.00 96.19 89 GLN A CA 1
ATOM 697 C C . GLN A 1 89 ? -1.732 -8.877 -1.820 1.00 96.19 89 GLN A C 1
ATOM 699 O O . GLN A 1 89 ? -1.270 -7.790 -1.469 1.00 96.19 89 GLN A O 1
ATOM 704 N N . ASP A 1 90 ? -1.655 -9.957 -1.032 1.00 95.81 90 ASP A N 1
ATOM 705 C CA . ASP A 1 90 ? -1.031 -9.924 0.295 1.00 95.81 90 ASP A CA 1
ATOM 706 C C . ASP A 1 90 ? 0.480 -9.648 0.199 1.00 95.81 90 ASP A C 1
ATOM 708 O O . ASP A 1 90 ? 1.045 -8.957 1.053 1.00 95.81 90 ASP A O 1
ATOM 712 N N . SER A 1 91 ? 1.144 -10.126 -0.856 1.00 96.19 91 SER A N 1
ATOM 713 C CA . SER A 1 91 ? 2.550 -9.811 -1.132 1.00 96.19 91 SER A CA 1
ATOM 714 C C . SER A 1 91 ? 2.759 -8.342 -1.508 1.00 96.19 91 SER A C 1
ATOM 716 O O . SER A 1 91 ? 3.724 -7.729 -1.044 1.00 96.19 91 SER A O 1
ATOM 718 N N . VAL A 1 92 ? 1.850 -7.752 -2.292 1.00 97.50 92 VAL A N 1
ATOM 719 C CA . VAL A 1 92 ? 1.893 -6.318 -2.643 1.00 97.50 92 VAL A CA 1
ATOM 720 C C . VAL A 1 92 ? 1.665 -5.447 -1.406 1.00 97.50 92 VAL A C 1
ATOM 722 O O . VAL A 1 92 ? 2.426 -4.509 -1.166 1.00 97.50 92 VAL A O 1
ATOM 725 N N . VAL A 1 93 ? 0.675 -5.795 -0.575 1.00 97.94 93 VAL A N 1
ATOM 726 C CA . VAL A 1 93 ? 0.431 -5.147 0.724 1.00 97.94 93 VAL A CA 1
ATOM 727 C C . VAL A 1 93 ? 1.695 -5.175 1.575 1.00 97.94 93 VAL A C 1
ATOM 729 O O . VAL A 1 93 ? 2.136 -4.137 2.066 1.00 97.94 93 VAL A O 1
ATOM 732 N N . ARG A 1 94 ? 2.308 -6.353 1.730 1.00 97.25 94 ARG A N 1
ATOM 733 C CA . ARG A 1 94 ? 3.484 -6.528 2.588 1.00 97.25 94 ARG A CA 1
ATOM 734 C C . ARG A 1 94 ? 4.672 -5.704 2.105 1.00 97.25 94 ARG A C 1
ATOM 736 O O . ARG A 1 94 ? 5.359 -5.103 2.924 1.00 97.25 94 ARG A O 1
ATOM 743 N N . LEU A 1 95 ? 4.906 -5.654 0.795 1.00 96.88 95 LEU A N 1
ATOM 744 C CA . LEU A 1 95 ? 5.929 -4.790 0.213 1.00 96.88 95 LEU A CA 1
ATOM 745 C C . LEU A 1 95 ? 5.668 -3.320 0.551 1.00 96.88 95 LEU A C 1
ATOM 747 O O . LEU A 1 95 ? 6.571 -2.650 1.045 1.00 96.88 95 LEU A O 1
ATOM 751 N N . LEU A 1 96 ? 4.460 -2.820 0.285 1.00 97.44 96 LEU A N 1
ATOM 752 C CA . LEU A 1 96 ? 4.144 -1.410 0.497 1.00 97.44 96 LEU A CA 1
ATOM 753 C C . LEU A 1 96 ? 4.303 -1.020 1.961 1.00 97.44 96 LEU A C 1
ATOM 755 O O . LEU A 1 96 ? 5.001 -0.054 2.246 1.00 97.44 96 LEU A O 1
ATOM 759 N N . LEU A 1 97 ? 3.770 -1.834 2.876 1.00 96.56 97 LEU A N 1
ATOM 760 C CA . LEU A 1 97 ? 3.926 -1.613 4.311 1.00 96.56 97 LEU A CA 1
ATOM 761 C C . LEU A 1 97 ? 5.387 -1.653 4.761 1.00 96.56 97 LEU A C 1
ATOM 763 O O . LEU A 1 97 ? 5.741 -0.932 5.687 1.00 96.56 97 LEU A O 1
ATOM 767 N N . ASN A 1 98 ? 6.237 -2.460 4.117 1.00 95.88 98 ASN A N 1
ATOM 768 C CA . ASN A 1 98 ? 7.674 -2.487 4.390 1.00 95.88 98 ASN A CA 1
ATOM 769 C C . ASN A 1 98 ? 8.391 -1.217 3.909 1.00 95.88 98 ASN A C 1
ATOM 771 O O . ASN A 1 98 ? 9.305 -0.747 4.582 1.00 95.88 98 ASN A O 1
ATOM 775 N N . LEU A 1 99 ? 7.981 -0.654 2.772 1.00 95.69 99 LEU A N 1
ATOM 776 C CA . LEU A 1 99 ? 8.551 0.581 2.228 1.00 95.69 99 LEU A CA 1
ATOM 777 C C . LEU A 1 99 ? 8.039 1.838 2.954 1.00 95.69 99 LEU A C 1
ATOM 779 O O . LEU A 1 99 ? 8.708 2.869 2.962 1.00 95.69 99 LEU A O 1
ATOM 783 N N . THR A 1 100 ? 6.878 1.764 3.605 1.00 95.88 100 THR A N 1
ATOM 784 C CA . THR A 1 100 ? 6.278 2.878 4.358 1.00 95.88 100 THR A CA 1
ATOM 785 C C . THR A 1 100 ? 6.474 2.776 5.868 1.00 95.88 100 THR A C 1
ATOM 787 O O . THR A 1 100 ? 5.819 3.499 6.619 1.00 95.88 100 THR A O 1
ATOM 790 N N . ARG A 1 101 ? 7.366 1.898 6.348 1.00 92.69 101 ARG A N 1
ATOM 791 C CA . ARG A 1 101 ? 7.552 1.718 7.790 1.00 92.69 101 ARG A CA 1
ATOM 792 C C . ARG A 1 101 ? 8.018 3.013 8.469 1.00 92.69 101 ARG A C 1
ATOM 794 O O . ARG A 1 101 ? 8.868 3.728 7.926 1.00 92.69 101 ARG A O 1
ATOM 801 N N . PRO A 1 102 ? 7.515 3.292 9.684 1.00 89.12 102 PRO A N 1
ATOM 802 C CA . PRO A 1 102 ? 7.852 4.505 10.420 1.00 89.12 102 PRO A CA 1
ATOM 803 C C . PRO A 1 102 ? 9.331 4.572 10.826 1.00 89.12 102 PRO A C 1
ATOM 805 O O . PRO A 1 102 ? 9.836 5.657 11.076 1.00 89.12 102 PRO A O 1
ATOM 808 N N . ASP A 1 103 ? 10.064 3.458 10.882 1.00 87.44 103 ASP A N 1
ATOM 809 C CA . ASP A 1 103 ? 11.488 3.449 11.241 1.00 87.44 103 ASP A CA 1
ATOM 810 C C . ASP A 1 103 ? 12.406 4.051 10.167 1.00 87.44 103 ASP A C 1
ATOM 812 O O . ASP A 1 103 ? 13.518 4.457 10.496 1.00 87.44 103 ASP A O 1
ATOM 816 N N . ILE A 1 104 ? 11.941 4.162 8.920 1.00 87.69 104 ILE A N 1
ATOM 817 C CA . ILE A 1 104 ? 12.722 4.727 7.811 1.00 87.69 104 ILE A CA 1
ATOM 818 C C . ILE A 1 104 ? 12.835 6.252 7.953 1.00 87.69 104 ILE A C 1
ATOM 820 O O . ILE A 1 104 ? 13.940 6.775 8.042 1.00 87.69 104 ILE A O 1
ATOM 824 N N . ASN A 1 105 ? 11.701 6.960 8.034 1.00 82.44 105 ASN A N 1
ATOM 825 C CA . ASN A 1 105 ? 11.661 8.431 8.050 1.00 82.44 105 ASN A CA 1
ATOM 826 C C . ASN A 1 105 ? 10.900 9.029 9.248 1.00 82.44 105 ASN A C 1
ATOM 828 O O . ASN A 1 105 ? 10.519 10.197 9.212 1.00 82.44 105 ASN A O 1
ATOM 832 N N . LYS A 1 106 ? 10.650 8.251 10.316 1.00 79.31 106 LYS A N 1
ATOM 833 C CA . LYS A 1 106 ? 9.812 8.649 11.473 1.00 79.31 106 LYS A CA 1
ATOM 834 C C . LYS A 1 106 ? 8.445 9.200 11.058 1.00 79.31 106 LYS A C 1
ATOM 836 O O . LYS A 1 106 ? 7.878 10.056 11.732 1.00 79.31 106 LYS A O 1
ATOM 841 N N . SER A 1 107 ? 7.935 8.725 9.927 1.00 81.50 107 SER A N 1
ATOM 842 C CA . SER A 1 107 ? 6.674 9.185 9.374 1.00 81.50 107 SER A CA 1
ATOM 843 C C . SER A 1 107 ? 5.505 8.485 10.065 1.00 81.50 107 SER A C 1
ATOM 845 O O . SER A 1 107 ? 5.606 7.345 10.520 1.00 81.50 107 SER A O 1
ATOM 847 N N . SER A 1 108 ? 4.367 9.167 10.134 1.00 89.75 108 SER A N 1
ATOM 848 C CA . SER A 1 108 ? 3.112 8.620 10.651 1.00 89.75 108 SER A CA 1
ATOM 849 C C . SER A 1 108 ? 2.183 8.155 9.524 1.00 89.75 108 SER A C 1
ATOM 851 O O . SER A 1 108 ? 0.977 8.034 9.729 1.00 89.75 108 SER A O 1
ATOM 853 N N . VAL A 1 109 ? 2.720 7.853 8.331 1.00 94.38 109 VAL A N 1
ATOM 854 C CA . VAL A 1 109 ? 1.915 7.479 7.148 1.00 94.38 109 VAL A CA 1
ATOM 855 C C . VAL A 1 109 ? 1.038 6.251 7.400 1.00 94.38 109 VAL A C 1
ATOM 857 O O . VAL A 1 109 ? -0.058 6.147 6.862 1.00 94.38 109 VAL A O 1
ATOM 860 N N . HIS A 1 110 ? 1.455 5.347 8.289 1.00 95.31 110 HIS A N 1
ATOM 861 C CA . HIS A 1 110 ? 0.641 4.203 8.701 1.00 95.31 110 HIS A CA 1
ATOM 862 C C . HIS A 1 110 ? -0.616 4.588 9.498 1.00 95.31 110 HIS A C 1
ATOM 864 O O . HIS A 1 110 ? -1.606 3.860 9.444 1.00 95.31 110 HIS A O 1
ATOM 870 N N . ASN A 1 111 ? -0.627 5.732 10.189 1.00 94.81 111 ASN A N 1
ATOM 871 C CA . ASN A 1 111 ? -1.842 6.256 10.817 1.00 94.81 111 ASN A CA 1
ATOM 872 C C . ASN A 1 111 ? -2.841 6.716 9.746 1.00 94.81 111 ASN A C 1
ATOM 874 O O . ASN A 1 111 ? -4.033 6.426 9.852 1.00 94.81 111 ASN A O 1
ATOM 878 N N . ASN A 1 112 ? -2.349 7.366 8.685 1.00 95.25 112 ASN A N 1
ATOM 879 C CA . ASN A 1 112 ? -3.170 7.753 7.535 1.00 95.25 112 ASN A CA 1
ATOM 880 C C . ASN A 1 112 ? -3.709 6.512 6.810 1.00 95.25 112 ASN A C 1
ATOM 882 O O . ASN A 1 112 ? -4.912 6.430 6.564 1.00 95.25 112 ASN A O 1
ATOM 886 N N . LEU A 1 113 ? -2.860 5.499 6.579 1.00 97.00 113 LEU A N 1
ATOM 887 C CA . LEU A 1 113 ? -3.288 4.213 6.021 1.00 97.00 113 LEU A CA 1
ATOM 888 C C . LEU A 1 113 ? -4.348 3.533 6.884 1.00 97.00 113 LEU A C 1
ATOM 890 O O . LEU A 1 113 ? -5.281 2.968 6.327 1.00 97.00 113 LEU A O 1
ATOM 894 N N . ALA A 1 114 ? -4.256 3.585 8.217 1.00 97.00 114 ALA A N 1
ATOM 895 C CA . ALA A 1 114 ? -5.277 2.996 9.083 1.00 97.00 114 ALA A CA 1
ATOM 896 C C . ALA A 1 114 ? -6.663 3.591 8.799 1.00 97.00 114 ALA A C 1
ATOM 898 O O . ALA A 1 114 ? -7.628 2.85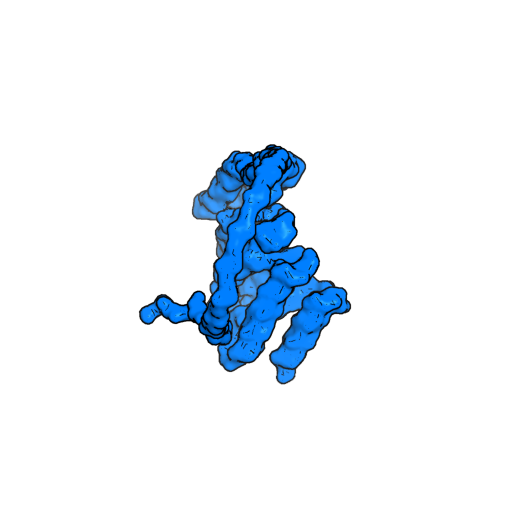1 8.607 1.00 97.00 114 ALA A O 1
ATOM 899 N N . VAL A 1 115 ? -6.750 4.922 8.713 1.00 96.94 115 VAL A N 1
ATOM 900 C CA . VAL A 1 115 ? -7.998 5.626 8.391 1.00 96.94 115 VAL A CA 1
ATOM 901 C C . VAL A 1 115 ? -8.445 5.319 6.960 1.00 96.94 115 VAL A C 1
ATOM 903 O O . VAL A 1 115 ? -9.611 4.992 6.743 1.00 96.94 115 VAL A O 1
ATOM 906 N N . ALA A 1 116 ? -7.529 5.380 5.990 1.00 97.31 116 ALA A N 1
ATOM 907 C CA . ALA A 1 116 ? -7.824 5.125 4.582 1.00 97.31 116 ALA A CA 1
ATOM 908 C C . ALA A 1 116 ? -8.339 3.696 4.347 1.00 97.31 116 ALA A C 1
ATOM 910 O O . ALA A 1 116 ? -9.351 3.516 3.676 1.00 97.31 116 ALA A O 1
ATOM 911 N N . LEU A 1 117 ? -7.701 2.691 4.953 1.00 97.75 117 LEU A N 1
ATOM 912 C CA . LEU A 1 117 ? -8.119 1.290 4.885 1.00 97.75 117 LEU A CA 1
ATOM 913 C C . LEU A 1 117 ? -9.481 1.073 5.539 1.00 97.75 117 LEU A C 1
ATOM 915 O O . LEU A 1 117 ? -10.317 0.379 4.970 1.00 97.75 117 LEU A O 1
ATOM 919 N N . CYS A 1 118 ? -9.731 1.674 6.706 1.00 97.50 118 CYS A N 1
ATOM 920 C CA . CYS A 1 118 ? -11.037 1.560 7.351 1.00 97.50 118 CYS A CA 1
ATOM 921 C C . CYS A 1 118 ? -12.147 2.172 6.487 1.00 97.50 118 CYS A C 1
ATOM 923 O O . CYS A 1 118 ? -13.201 1.564 6.327 1.00 97.50 118 CYS A O 1
ATOM 925 N N . ASN A 1 119 ? -11.900 3.338 5.887 1.00 97.06 119 ASN A N 1
ATOM 926 C CA . ASN A 1 119 ? -12.845 3.951 4.956 1.00 97.06 119 ASN A CA 1
ATOM 927 C C . ASN A 1 119 ? -13.063 3.083 3.710 1.00 97.06 119 ASN A C 1
ATOM 929 O O . ASN A 1 119 ? -14.199 2.946 3.273 1.00 97.06 119 ASN A O 1
ATOM 933 N N . GLU A 1 120 ? -12.011 2.466 3.166 1.00 97.19 120 GLU A N 1
ATOM 934 C CA . GLU A 1 120 ? -12.142 1.556 2.025 1.00 97.19 120 GLU A CA 1
ATOM 935 C C . GLU A 1 120 ? -12.998 0.332 2.372 1.00 97.19 120 GLU A C 1
ATOM 937 O O . GLU A 1 120 ? -13.881 -0.034 1.606 1.00 97.19 120 GLU A O 1
ATOM 942 N N . ILE A 1 121 ? -12.806 -0.251 3.560 1.00 96.81 121 ILE A N 1
ATOM 943 C CA . ILE A 1 121 ? -13.609 -1.383 4.047 1.00 96.81 121 ILE A CA 1
ATOM 944 C C . ILE A 1 121 ? -15.091 -1.008 4.189 1.00 96.81 121 ILE A C 1
ATOM 946 O O . ILE A 1 121 ? -15.952 -1.835 3.916 1.00 96.81 121 ILE A O 1
ATOM 950 N N . LEU A 1 122 ? -15.399 0.224 4.608 1.00 95.88 122 LEU A N 1
ATOM 951 C CA . LEU A 1 122 ? -16.782 0.710 4.709 1.00 95.88 122 LEU A CA 1
ATOM 952 C C . LEU A 1 122 ? -17.444 0.926 3.338 1.00 95.88 122 LEU A C 1
ATOM 954 O O . LEU A 1 122 ? -18.672 0.967 3.262 1.00 95.88 122 LEU A O 1
ATOM 958 N N . LEU A 1 123 ? -16.650 1.119 2.282 1.00 95.12 123 LEU A N 1
ATOM 959 C CA . LEU A 1 123 ? -17.128 1.363 0.920 1.00 95.12 123 LEU A CA 1
ATOM 960 C C . LEU A 1 123 ? -17.221 0.080 0.087 1.00 95.12 123 LEU A C 1
ATOM 962 O O . LEU A 1 123 ? -18.092 -0.017 -0.779 1.00 95.12 123 LEU A O 1
ATOM 966 N N . ASP A 1 124 ? -16.330 -0.883 0.318 1.00 91.75 124 ASP A N 1
ATOM 967 C CA . ASP A 1 124 ? -16.296 -2.132 -0.434 1.00 91.75 124 ASP A CA 1
ATOM 968 C C . ASP A 1 124 ? -17.380 -3.108 0.054 1.00 91.75 124 ASP A C 1
ATOM 970 O O . ASP A 1 124 ? -17.694 -3.203 1.238 1.00 91.75 124 ASP A O 1
ATOM 974 N N . SER A 1 125 ? -17.982 -3.834 -0.884 1.00 89.94 125 SER A N 1
ATOM 975 C CA . SER A 1 125 ? -18.985 -4.870 -0.611 1.00 89.94 125 SER A CA 1
ATOM 976 C C . SER A 1 125 ? -18.454 -6.280 -0.871 1.00 89.94 125 SER A C 1
ATOM 978 O O . SER A 1 125 ? -19.134 -7.251 -0.534 1.00 89.94 125 SER A O 1
ATOM 980 N N . ASP A 1 126 ? -17.269 -6.411 -1.473 1.00 93.56 126 ASP A N 1
ATOM 981 C CA . ASP A 1 126 ? -16.653 -7.693 -1.783 1.00 93.56 126 ASP A CA 1
ATOM 982 C C . ASP A 1 126 ? -15.949 -8.277 -0.538 1.00 93.56 126 ASP A C 1
ATOM 984 O O . ASP A 1 126 ? -14.996 -7.684 -0.015 1.00 93.56 126 ASP A O 1
ATOM 988 N N . PRO A 1 127 ? -16.374 -9.459 -0.045 1.00 92.12 127 PRO A N 1
ATOM 989 C CA . PRO A 1 127 ? -15.782 -10.069 1.143 1.00 92.12 127 PRO A CA 1
ATOM 990 C C . PRO A 1 127 ? -14.287 -10.379 1.012 1.00 92.12 127 PRO A C 1
ATOM 992 O O . PRO A 1 127 ? -13.575 -10.353 2.016 1.00 92.12 127 PRO A O 1
ATOM 995 N N . TYR A 1 128 ? -13.801 -10.687 -0.193 1.00 93.50 128 TYR A N 1
ATOM 996 C CA . TYR A 1 128 ? -12.393 -10.987 -0.435 1.00 93.50 128 TYR A CA 1
ATOM 997 C C . TYR A 1 128 ? -11.538 -9.726 -0.300 1.00 93.50 128 TYR A C 1
ATOM 999 O O . TYR A 1 128 ? -10.556 -9.734 0.450 1.00 93.50 128 TYR A O 1
ATOM 1007 N N . ASN A 1 129 ? -11.955 -8.628 -0.938 1.00 95.12 129 ASN A N 1
ATOM 1008 C CA . ASN A 1 129 ? -11.268 -7.338 -0.833 1.00 95.12 129 ASN A CA 1
ATOM 1009 C C . ASN A 1 129 ? -11.221 -6.870 0.624 1.00 95.12 129 ASN A C 1
ATOM 1011 O O . ASN A 1 129 ? -10.149 -6.549 1.142 1.00 95.12 129 ASN A O 1
ATOM 1015 N N . ILE A 1 130 ? -12.365 -6.922 1.319 1.00 95.88 130 ILE A N 1
ATOM 1016 C CA . ILE A 1 130 ? -12.469 -6.591 2.746 1.00 95.88 130 ILE A CA 1
ATOM 1017 C C . ILE A 1 130 ? -11.470 -7.416 3.563 1.00 95.88 130 ILE A C 1
ATOM 1019 O O . ILE A 1 130 ? -10.775 -6.875 4.424 1.00 95.88 130 ILE A O 1
ATOM 1023 N N . GLN A 1 131 ? -11.343 -8.716 3.289 1.00 95.56 131 GLN A N 1
ATOM 1024 C CA . GLN A 1 131 ? -10.428 -9.578 4.031 1.00 95.56 131 GLN A CA 1
ATOM 1025 C C . GLN A 1 131 ? -8.952 -9.210 3.803 1.00 95.56 131 GLN A C 1
ATOM 1027 O O . GLN A 1 131 ? -8.177 -9.214 4.763 1.00 95.56 131 GLN A O 1
ATOM 1032 N N . VAL A 1 132 ? -8.559 -8.863 2.572 1.00 96.88 132 VAL A N 1
ATOM 1033 C CA . VAL A 1 132 ? -7.204 -8.371 2.252 1.00 96.88 132 VAL A CA 1
ATOM 1034 C C . VAL A 1 132 ? -6.922 -7.061 2.997 1.00 96.88 132 VAL A C 1
ATOM 1036 O O . VAL A 1 132 ? -5.887 -6.929 3.654 1.00 96.88 132 VAL A O 1
ATOM 1039 N N . LEU A 1 133 ? -7.862 -6.111 2.970 1.00 97.50 133 LEU A N 1
ATOM 1040 C CA . LEU A 1 133 ? -7.734 -4.817 3.650 1.00 97.50 133 LEU A CA 1
ATOM 1041 C C . LEU A 1 133 ? -7.644 -4.977 5.177 1.00 97.50 133 LEU A C 1
ATOM 1043 O O . LEU A 1 133 ? -6.808 -4.345 5.822 1.00 97.50 133 LEU A O 1
ATOM 1047 N N . LEU A 1 134 ? -8.437 -5.876 5.768 1.00 96.81 134 LEU A N 1
ATOM 1048 C CA . LEU A 1 134 ? -8.364 -6.204 7.195 1.00 96.81 134 LEU A CA 1
ATOM 1049 C C . LEU A 1 134 ? -7.028 -6.849 7.575 1.00 96.81 134 LEU A C 1
ATOM 1051 O O . LEU A 1 134 ? -6.457 -6.524 8.620 1.00 96.81 134 LEU A O 1
ATOM 1055 N N . ARG A 1 135 ? -6.492 -7.743 6.735 1.00 96.19 135 ARG A N 1
ATOM 1056 C CA . ARG A 1 135 ? -5.148 -8.299 6.945 1.00 96.19 135 ARG A CA 1
ATOM 1057 C C . ARG A 1 135 ? -4.087 -7.205 6.896 1.00 96.19 135 ARG A C 1
ATOM 1059 O O . ARG A 1 135 ? -3.206 -7.220 7.760 1.00 96.19 135 ARG A O 1
ATOM 1066 N N . ALA A 1 136 ? -4.183 -6.265 5.954 1.00 97.31 136 ALA A N 1
ATOM 1067 C CA . ALA A 1 136 ? -3.293 -5.106 5.869 1.00 97.31 136 ALA A CA 1
ATOM 1068 C C . ALA A 1 136 ? -3.359 -4.248 7.143 1.00 97.31 136 ALA A C 1
ATOM 1070 O O . ALA A 1 136 ? -2.322 -3.920 7.717 1.00 97.31 136 ALA A O 1
ATOM 1071 N N . LEU A 1 137 ? -4.567 -3.981 7.650 1.00 96.12 137 LEU A N 1
ATOM 1072 C CA . LEU A 1 137 ? -4.796 -3.199 8.868 1.00 96.12 137 LEU A CA 1
ATOM 1073 C C . LEU A 1 137 ? -4.043 -3.783 10.077 1.00 96.12 137 LEU A C 1
ATOM 1075 O O . LEU A 1 137 ? -3.383 -3.062 10.820 1.00 96.12 137 LEU A O 1
ATOM 1079 N N . THR A 1 138 ? -4.053 -5.112 10.236 1.00 95.50 138 THR A N 1
ATOM 1080 C CA . THR A 1 138 ? -3.350 -5.790 11.346 1.00 95.50 138 THR A CA 1
ATOM 1081 C C . THR A 1 138 ? -1.825 -5.880 11.199 1.00 95.50 138 THR A C 1
ATOM 1083 O O . THR A 1 138 ? -1.168 -6.429 12.086 1.00 95.50 138 THR A O 1
ATOM 1086 N N . GLN A 1 139 ? -1.265 -5.393 10.089 1.00 95.25 139 GLN A N 1
ATOM 1087 C CA . GLN A 1 139 ? 0.177 -5.345 9.817 1.00 95.25 139 GLN A CA 1
ATOM 1088 C C . GLN A 1 139 ? 0.761 -3.932 9.972 1.00 95.25 139 GLN A C 1
ATOM 1090 O O . GLN A 1 139 ? 1.980 -3.766 9.907 1.00 95.25 139 GLN A O 1
ATOM 1095 N N . LEU A 1 140 ? -0.082 -2.919 10.191 1.00 95.06 140 LEU A N 1
ATOM 1096 C CA . LEU A 1 140 ? 0.361 -1.540 10.359 1.00 95.06 140 LEU A CA 1
ATOM 1097 C C . LEU A 1 140 ? 1.211 -1.358 11.621 1.00 95.06 140 LEU A C 1
ATOM 1099 O O . LEU A 1 140 ? 0.923 -1.897 12.689 1.00 95.06 140 LEU A O 1
ATOM 1103 N N . GLN A 1 141 ? 2.237 -0.522 11.487 1.00 93.12 141 GLN A N 1
ATOM 1104 C CA . GLN A 1 141 ? 3.056 -0.018 12.593 1.00 93.12 141 GLN A CA 1
ATOM 1105 C C . GLN A 1 141 ? 2.622 1.417 12.891 1.00 93.12 141 GLN A C 1
ATOM 1107 O O . GLN A 1 141 ? 2.993 2.324 12.151 1.00 93.12 141 GLN A O 1
ATOM 1112 N N . LEU A 1 142 ? 1.789 1.597 13.917 1.00 91.19 142 LEU A N 1
ATOM 1113 C CA . LEU A 1 142 ? 1.183 2.885 14.263 1.00 91.19 142 LEU A CA 1
ATOM 1114 C C . LEU A 1 142 ? 2.091 3.708 15.183 1.00 91.19 142 LEU A C 1
ATOM 1116 O O . LEU A 1 142 ? 2.758 3.154 16.057 1.00 91.19 142 LEU A O 1
ATOM 1120 N N . VAL A 1 143 ? 2.056 5.030 15.018 1.00 89.69 143 VAL A N 1
ATOM 1121 C CA . VAL A 1 143 ? 2.761 5.998 15.874 1.00 89.69 143 VAL A CA 1
ATOM 1122 C C . VAL A 1 143 ? 1.707 6.847 16.584 1.00 89.69 143 VAL A C 1
ATOM 1124 O O . VAL A 1 143 ? 1.161 7.779 16.001 1.00 89.69 143 VAL A O 1
ATOM 1127 N N . LEU A 1 144 ? 1.349 6.476 17.813 1.00 87.19 144 LEU A N 1
ATOM 1128 C CA . LEU A 1 144 ? 0.172 6.989 18.530 1.00 87.19 144 LEU A CA 1
ATOM 1129 C C . LEU A 1 144 ? 0.567 7.948 19.661 1.00 87.19 144 LEU A C 1
ATOM 1131 O O . LEU A 1 144 ? 0.203 7.743 20.817 1.00 87.19 144 LEU A O 1
ATOM 1135 N N . ASP A 1 145 ? 1.333 8.982 19.320 1.00 82.12 145 ASP A N 1
ATOM 1136 C CA . ASP A 1 145 ? 1.821 9.972 20.294 1.00 82.12 145 ASP A CA 1
ATOM 1137 C C . ASP A 1 145 ? 0.778 11.060 20.618 1.00 82.12 145 ASP A C 1
ATOM 1139 O O . ASP A 1 145 ? 0.917 11.786 21.600 1.00 82.12 145 ASP A O 1
ATOM 1143 N N . ASP A 1 146 ? -0.277 11.160 19.803 1.00 84.94 146 ASP A N 1
ATOM 1144 C CA . ASP A 1 146 ? -1.359 12.138 19.924 1.00 84.94 146 ASP A CA 1
ATOM 1145 C C . ASP A 1 146 ? -2.698 11.435 20.203 1.00 84.94 146 ASP A C 1
ATOM 1147 O O . ASP A 1 146 ? -3.146 10.565 19.446 1.00 84.94 146 ASP A O 1
ATOM 1151 N N . GLU A 1 147 ? -3.359 11.840 21.288 1.00 88.56 147 GLU A N 1
ATOM 1152 C CA . GLU A 1 147 ? -4.673 11.337 21.693 1.00 88.56 147 GLU A CA 1
ATOM 1153 C C . GLU A 1 147 ? -5.749 11.611 20.632 1.00 88.56 147 GLU A C 1
ATOM 1155 O O . GLU A 1 147 ? -6.628 10.775 20.420 1.00 88.56 147 GLU A O 1
ATOM 1160 N N . ILE A 1 148 ? -5.650 12.723 19.894 1.00 89.88 148 ILE A N 1
ATOM 1161 C CA . ILE A 1 148 ? -6.574 13.058 18.802 1.00 89.88 148 ILE A CA 1
ATOM 1162 C C . ILE A 1 148 ? -6.465 12.016 17.687 1.00 89.88 148 ILE A C 1
ATOM 1164 O O . ILE A 1 148 ? -7.479 11.534 17.178 1.00 89.88 148 ILE A O 1
ATOM 1168 N N . VAL A 1 149 ? -5.242 11.625 17.322 1.00 90.19 149 VAL A N 1
ATOM 1169 C CA . VAL A 1 149 ? -5.001 10.607 16.289 1.00 90.19 149 VAL A CA 1
ATOM 1170 C C . VAL A 1 149 ? -5.541 9.250 16.737 1.00 90.19 149 VAL A C 1
ATOM 1172 O O . VAL A 1 149 ? -6.233 8.582 15.965 1.00 90.19 149 VAL A O 1
ATOM 1175 N N . LEU A 1 150 ? -5.292 8.865 17.993 1.00 91.94 150 LEU A N 1
ATOM 1176 C CA . LEU A 1 150 ? -5.831 7.632 18.568 1.00 91.94 150 LEU A CA 1
ATOM 1177 C C . LEU A 1 150 ? -7.365 7.620 18.549 1.00 91.94 150 LEU A C 1
ATOM 1179 O O . LEU A 1 150 ? -7.966 6.625 18.132 1.00 91.94 150 LEU A O 1
ATOM 1183 N N . GLN A 1 151 ? -8.001 8.716 18.964 1.00 92.81 151 GLN A N 1
ATOM 1184 C CA . GLN A 1 151 ? -9.457 8.829 18.993 1.00 92.81 151 GLN A CA 1
ATOM 1185 C C . GLN A 1 151 ? -10.053 8.782 17.583 1.00 92.81 151 GLN A C 1
ATOM 1187 O O . GLN A 1 151 ? -11.055 8.097 17.360 1.00 92.81 151 GLN A O 1
ATOM 1192 N N . ASN A 1 152 ? -9.419 9.453 16.618 1.00 93.56 152 ASN A N 1
ATOM 1193 C CA . ASN A 1 152 ? -9.836 9.434 15.218 1.00 93.56 152 ASN A CA 1
ATOM 1194 C C . ASN A 1 152 ? -9.817 8.011 14.650 1.00 93.56 152 ASN A C 1
ATOM 1196 O O . ASN A 1 152 ? -10.822 7.563 14.101 1.00 93.56 152 ASN A O 1
ATOM 1200 N N . ILE A 1 153 ? -8.714 7.274 14.821 1.00 94.88 153 ILE A N 1
ATOM 1201 C CA . ILE A 1 153 ? -8.607 5.894 14.327 1.00 94.88 153 ILE A CA 1
ATOM 1202 C C . ILE A 1 153 ? -9.612 4.987 15.049 1.00 94.88 153 ILE A C 1
ATOM 1204 O O . ILE A 1 153 ? -10.327 4.233 14.391 1.00 94.88 153 ILE A O 1
ATOM 1208 N N . SER A 1 154 ? -9.725 5.093 16.376 1.00 94.75 154 SER A N 1
ATOM 1209 C CA . SER A 1 154 ? -10.650 4.270 17.173 1.00 94.75 154 SER A CA 1
ATOM 1210 C C . SER A 1 154 ? -12.101 4.450 16.725 1.00 94.75 154 SER A C 1
ATOM 1212 O O . SER A 1 154 ? -12.796 3.466 16.481 1.00 94.75 154 SER A O 1
ATOM 1214 N N . THR A 1 155 ? -12.520 5.697 16.492 1.00 95.88 155 THR A N 1
ATOM 1215 C CA . THR A 1 155 ? -13.878 6.028 16.033 1.00 95.88 155 THR A CA 1
ATOM 1216 C C . THR A 1 155 ? -14.198 5.390 14.678 1.00 95.88 155 THR A C 1
ATOM 1218 O O . THR A 1 155 ? -15.309 4.909 14.458 1.00 95.88 155 THR A O 1
ATOM 1221 N N . VAL A 1 156 ? -13.252 5.390 13.733 1.00 96.25 156 VAL A N 1
ATOM 1222 C CA . VAL A 1 156 ? -13.492 4.795 12.407 1.00 96.25 156 VAL A CA 1
ATOM 1223 C C . VAL A 1 156 ? -13.481 3.263 12.489 1.00 96.25 156 VAL A C 1
ATOM 1225 O O . VAL A 1 156 ? -14.316 2.614 11.863 1.00 96.25 156 VAL A O 1
ATOM 1228 N N . VAL A 1 157 ? -12.605 2.671 13.304 1.00 95.88 157 VAL A N 1
ATOM 1229 C CA . VAL A 1 157 ? -12.553 1.214 13.516 1.00 95.88 157 VAL A CA 1
ATOM 1230 C C . VAL A 1 157 ? -13.827 0.683 14.172 1.00 95.88 157 VAL A C 1
ATOM 1232 O O . VAL A 1 157 ? -14.288 -0.397 13.809 1.00 95.88 157 VAL A O 1
ATOM 1235 N N . GLU A 1 158 ? -14.420 1.425 15.108 1.00 95.88 158 GLU A N 1
ATOM 1236 C CA . GLU A 1 158 ? -15.714 1.076 15.708 1.00 95.88 158 GLU A CA 1
ATOM 1237 C C . GLU A 1 158 ? -16.823 1.014 14.651 1.00 95.88 158 GLU A C 1
ATOM 1239 O O . GLU A 1 158 ? -17.534 0.013 14.573 1.00 95.88 158 GLU A O 1
ATOM 1244 N N . LYS A 1 159 ? -16.892 2.000 13.747 1.00 96.38 159 LYS A N 1
ATOM 1245 C CA . LYS A 1 159 ? -17.835 1.973 12.613 1.00 96.38 159 LYS A CA 1
ATOM 1246 C C . LYS A 1 159 ? -17.625 0.754 11.715 1.00 96.38 159 LYS A C 1
ATOM 1248 O O . LYS A 1 159 ? -18.590 0.129 11.279 1.00 96.38 159 LYS A O 1
ATOM 1253 N N . VAL A 1 160 ? -16.368 0.388 11.447 1.00 96.06 160 VAL A N 1
ATOM 1254 C CA . VAL A 1 160 ? -16.040 -0.825 10.679 1.00 96.06 160 VAL A CA 1
ATOM 1255 C C . VAL A 1 160 ? -16.527 -2.078 11.416 1.00 96.06 160 VAL A C 1
ATOM 1257 O O . VAL A 1 160 ? -17.151 -2.940 10.795 1.00 96.06 160 VAL A O 1
ATOM 1260 N N . ALA A 1 161 ? -16.316 -2.164 12.733 1.00 94.69 161 ALA A N 1
ATOM 1261 C CA . ALA A 1 161 ? -16.768 -3.283 13.561 1.00 94.69 161 ALA A CA 1
ATOM 1262 C C . ALA A 1 161 ? -18.295 -3.462 13.538 1.00 94.69 161 ALA A C 1
ATOM 1264 O O . ALA A 1 161 ? -18.772 -4.591 13.477 1.00 94.69 161 ALA A O 1
ATOM 1265 N N . GLU A 1 162 ? -19.052 -2.363 13.548 1.00 94.88 162 GLU A N 1
ATOM 1266 C CA . GLU A 1 162 ? -20.518 -2.380 13.459 1.00 94.88 162 GLU A CA 1
ATOM 1267 C C . GLU A 1 162 ? -21.023 -2.799 12.069 1.00 94.88 162 GLU A C 1
ATOM 1269 O O . GLU A 1 162 ? -22.064 -3.449 11.950 1.00 94.88 162 GLU A O 1
ATOM 1274 N N . SER A 1 163 ? -20.288 -2.445 11.010 1.00 93.44 163 SER A N 1
ATOM 1275 C CA . SER A 1 163 ? -20.673 -2.754 9.626 1.00 93.44 163 SER A CA 1
ATOM 1276 C C . SER A 1 163 ? -20.456 -4.226 9.241 1.00 93.44 163 SER A C 1
ATOM 1278 O O . SER A 1 163 ? -21.206 -4.780 8.431 1.00 93.44 163 SER A O 1
ATOM 1280 N N . ILE A 1 164 ? -19.451 -4.885 9.830 1.00 91.94 164 ILE A N 1
ATOM 1281 C CA . ILE A 1 164 ? -19.028 -6.235 9.447 1.00 91.94 164 ILE A CA 1
ATOM 1282 C C . ILE A 1 164 ? -19.807 -7.296 10.226 1.00 91.94 164 ILE A C 1
ATOM 1284 O O . ILE A 1 164 ? -19.730 -7.401 11.445 1.00 91.94 164 ILE A O 1
ATOM 1288 N N . LYS A 1 165 ? -20.502 -8.168 9.489 1.00 88.50 165 LYS A N 1
ATOM 1289 C CA . LYS A 1 165 ? -21.266 -9.294 10.060 1.00 88.50 165 LYS A CA 1
ATOM 1290 C C . LYS A 1 165 ? -20.470 -10.595 10.139 1.00 88.50 165 LYS A C 1
ATOM 1292 O O . LYS A 1 165 ? -20.810 -11.481 10.921 1.00 88.50 165 LYS A O 1
ATOM 1297 N N . ASP A 1 166 ? -19.442 -10.742 9.305 1.00 90.44 166 ASP A N 1
ATOM 1298 C CA . ASP A 1 166 ? -18.674 -11.979 9.234 1.00 90.44 166 ASP A CA 1
ATOM 1299 C C . ASP A 1 166 ? -17.748 -12.149 10.447 1.00 90.44 166 ASP A C 1
ATOM 1301 O O . ASP A 1 166 ? -16.875 -11.326 10.732 1.00 90.44 166 ASP A O 1
ATOM 1305 N N . ARG A 1 167 ? -17.889 -13.289 11.129 1.00 88.88 167 ARG A N 1
ATOM 1306 C CA . ARG A 1 167 ? -17.116 -13.623 12.326 1.00 88.88 167 ARG A CA 1
ATOM 1307 C C . ARG A 1 167 ? -15.627 -13.794 12.036 1.00 88.88 167 ARG A C 1
ATOM 1309 O O . ARG A 1 167 ? -14.828 -13.589 12.947 1.00 88.88 167 ARG A O 1
ATOM 1316 N N . SER A 1 168 ? -15.239 -14.203 10.824 1.00 88.75 168 SER A N 1
ATOM 1317 C CA . SER A 1 168 ? -13.819 -14.335 10.475 1.00 88.75 168 SER A CA 1
ATOM 1318 C C . SER A 1 168 ? -13.159 -12.959 10.338 1.00 88.75 168 SER A C 1
ATOM 1320 O O . SER A 1 168 ? -12.110 -12.725 10.939 1.00 88.75 168 SER A O 1
ATOM 1322 N N . CYS A 1 169 ? -13.840 -12.020 9.679 1.00 92.31 169 CYS A N 1
ATOM 1323 C CA . CYS A 1 169 ? -13.428 -10.627 9.541 1.00 92.31 169 CYS A CA 1
ATOM 1324 C C . CYS A 1 169 ? -13.362 -9.895 10.892 1.00 92.31 169 CYS A C 1
ATOM 1326 O O . CYS A 1 169 ? -12.362 -9.235 11.183 1.00 92.31 169 CYS A O 1
ATOM 1328 N N . LEU A 1 170 ? -14.352 -10.096 11.774 1.00 93.81 170 LEU A N 1
ATOM 1329 C CA . LEU A 1 170 ? -14.367 -9.508 13.124 1.00 93.81 170 LEU A CA 1
ATOM 1330 C C . LEU A 1 170 ? -13.117 -9.860 13.952 1.00 93.81 170 LEU A C 1
ATOM 1332 O O . LEU A 1 170 ? -12.662 -9.046 14.753 1.00 93.81 170 LEU A O 1
ATOM 1336 N N . ARG A 1 171 ? -12.502 -11.036 13.747 1.00 94.81 171 ARG A N 1
ATOM 1337 C CA . ARG A 1 171 ? -11.255 -11.403 14.452 1.00 94.81 171 ARG A CA 1
ATOM 1338 C C . ARG A 1 171 ? -10.104 -10.456 14.117 1.00 94.81 171 ARG A C 1
ATOM 1340 O O . ARG A 1 171 ? -9.328 -10.122 15.010 1.00 94.81 171 ARG A O 1
ATOM 1347 N N . TYR A 1 17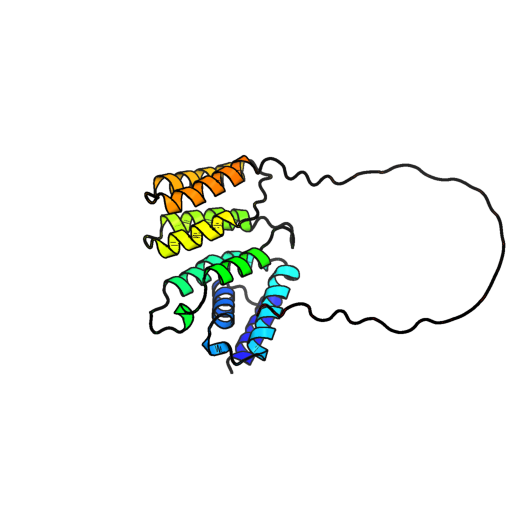2 ? -9.989 -10.021 12.861 1.00 95.50 172 TYR A N 1
ATOM 1348 C CA . TYR A 1 172 ? -8.959 -9.064 12.452 1.00 95.50 172 TYR A CA 1
ATOM 1349 C C . TYR A 1 172 ? -9.208 -7.685 13.065 1.00 95.50 172 TYR A C 1
ATOM 1351 O O . TYR A 1 172 ? -8.270 -7.063 13.559 1.00 95.50 172 TYR A O 1
ATOM 1359 N N . ILE A 1 173 ? -10.468 -7.249 13.118 1.00 95.31 173 ILE A N 1
ATOM 1360 C CA . ILE A 1 173 ? -10.846 -5.969 13.731 1.00 95.31 173 ILE A CA 1
ATOM 1361 C C . ILE A 1 173 ? -10.533 -5.975 15.224 1.00 95.31 173 ILE A C 1
ATOM 1363 O O . ILE A 1 173 ? -9.869 -5.067 15.708 1.00 95.31 173 ILE A O 1
ATOM 1367 N N . HIS A 1 174 ? -10.930 -7.020 15.953 1.00 94.12 174 HIS A N 1
ATOM 1368 C CA . HIS A 1 174 ? -10.624 -7.127 17.380 1.00 94.12 174 HIS A CA 1
ATOM 1369 C C . HIS A 1 174 ? -9.119 -7.181 17.647 1.00 94.12 174 HIS A C 1
ATOM 1371 O O . HIS A 1 174 ? -8.641 -6.560 18.597 1.00 94.12 174 HIS A O 1
ATOM 1377 N N . LYS A 1 175 ? -8.348 -7.864 16.789 1.00 94.94 175 LYS A N 1
ATOM 1378 C CA . LYS A 1 175 ? -6.882 -7.822 16.851 1.00 94.94 175 LYS A CA 1
ATOM 1379 C C . LYS A 1 175 ? -6.371 -6.388 16.688 1.00 94.94 175 LYS A C 1
ATOM 1381 O O . LYS A 1 175 ? -5.509 -5.973 17.456 1.00 94.94 175 LYS A O 1
ATOM 1386 N N . PHE A 1 176 ? -6.907 -5.629 15.735 1.00 95.44 176 PHE A N 1
ATOM 1387 C CA . PHE A 1 176 ? -6.510 -4.239 15.519 1.00 95.44 176 PHE A CA 1
ATOM 1388 C C . PHE A 1 176 ? -6.925 -3.311 16.672 1.00 95.44 176 PHE A C 1
ATOM 1390 O O . PHE A 1 176 ? -6.110 -2.529 17.148 1.00 95.44 176 PHE A O 1
ATOM 1397 N N . GLN A 1 177 ? -8.137 -3.450 17.212 1.00 94.00 177 GLN A N 1
ATOM 1398 C CA . GLN A 1 177 ? -8.577 -2.728 18.414 1.00 94.00 177 GLN A CA 1
ATOM 1399 C C . GLN A 1 177 ? -7.660 -3.014 19.610 1.00 94.00 177 GLN A C 1
ATOM 1401 O O . GLN A 1 177 ? -7.276 -2.101 20.338 1.00 94.00 177 GLN A O 1
ATOM 1406 N N . HIS A 1 178 ? -7.241 -4.271 19.782 1.00 92.25 178 HIS A N 1
ATOM 1407 C CA . HIS A 1 178 ? -6.257 -4.629 20.797 1.00 92.25 178 HIS A CA 1
ATOM 1408 C C . HIS A 1 178 ? -4.894 -3.972 20.531 1.00 92.25 178 HIS A C 1
ATOM 1410 O O . HIS A 1 178 ? -4.248 -3.534 21.481 1.00 92.25 178 HIS A O 1
ATOM 1416 N N . MET A 1 179 ? -4.453 -3.859 19.270 1.00 91.38 179 MET A N 1
ATOM 1417 C CA . MET A 1 179 ? -3.237 -3.111 18.911 1.00 91.38 179 MET A CA 1
ATOM 1418 C C . MET A 1 179 ? -3.346 -1.629 19.297 1.00 91.38 179 MET A C 1
ATOM 1420 O O . MET A 1 179 ? -2.393 -1.097 19.855 1.00 91.38 179 MET A O 1
ATOM 1424 N N . LEU A 1 180 ? -4.498 -0.986 19.083 1.00 90.81 180 LEU A N 1
ATOM 1425 C CA . LEU A 1 180 ? -4.737 0.407 19.492 1.00 90.81 180 LEU A CA 1
ATOM 1426 C C . LEU A 1 180 ? -4.715 0.571 21.016 1.00 90.81 180 LEU A C 1
ATOM 1428 O O . LEU A 1 180 ? -4.066 1.477 21.533 1.00 90.81 180 LEU A O 1
ATOM 1432 N N . ALA A 1 181 ? -5.366 -0.339 21.746 1.00 87.19 181 ALA A N 1
ATOM 1433 C CA . ALA A 1 181 ? -5.391 -0.317 23.208 1.00 87.19 181 ALA A CA 1
ATOM 1434 C C . ALA A 1 181 ? -4.010 -0.603 23.828 1.00 87.19 181 ALA A C 1
ATOM 1436 O O . ALA A 1 181 ? -3.642 0.000 24.837 1.00 87.19 181 ALA A O 1
ATOM 1437 N N . SER A 1 182 ? -3.246 -1.509 23.209 1.00 82.56 182 SER A N 1
ATOM 1438 C CA . SER A 1 182 ? -1.884 -1.877 23.624 1.00 82.56 182 SER A CA 1
ATOM 1439 C C . SER A 1 182 ? -0.840 -0.847 23.205 1.00 82.56 182 SER A C 1
ATOM 1441 O O . SER A 1 182 ? 0.233 -0.803 23.795 1.00 82.56 182 SER A O 1
ATOM 1443 N N . GLY A 1 183 ? -1.146 -0.009 22.212 1.00 63.12 183 GLY A N 1
ATOM 1444 C CA . GLY A 1 183 ? -0.268 1.026 21.664 1.00 63.12 183 GLY A CA 1
ATOM 1445 C C . GLY A 1 183 ? 0.047 2.176 22.622 1.00 63.12 183 GLY A C 1
ATOM 1446 O O . GLY A 1 183 ? 0.665 3.157 22.215 1.00 63.12 183 GLY A O 1
ATOM 1447 N N . LYS A 1 184 ? -0.330 2.071 23.901 1.00 46.62 184 LYS A N 1
ATOM 1448 C CA . LYS A 1 184 ? 0.135 2.992 24.932 1.00 46.62 184 LYS A CA 1
ATOM 1449 C C . LYS A 1 184 ? 1.634 2.766 25.168 1.00 46.62 184 LYS A C 1
ATOM 1451 O O . LYS A 1 184 ? 2.029 1.829 25.854 1.00 46.62 184 LYS A O 1
ATOM 1456 N N . PHE A 1 185 ? 2.424 3.716 24.658 1.00 42.31 185 PHE A N 1
ATOM 1457 C CA . PHE A 1 185 ? 3.797 4.046 25.062 1.00 42.31 185 PHE A CA 1
ATOM 1458 C C . PHE A 1 185 ? 4.938 3.256 24.387 1.00 42.31 185 PHE A C 1
ATOM 1460 O O . PHE A 1 185 ? 5.616 2.438 25.006 1.00 42.31 185 PHE A O 1
ATOM 1467 N N . SER A 1 186 ? 5.269 3.609 23.140 1.00 33.78 186 SER A N 1
ATOM 1468 C CA . SER A 1 186 ? 6.656 3.477 22.666 1.00 33.78 186 SER A CA 1
ATOM 1469 C C . SER A 1 186 ? 7.464 4.681 23.165 1.00 33.78 186 SER A C 1
ATOM 1471 O O . SER A 1 186 ? 7.752 5.609 22.410 1.00 33.78 186 SER A O 1
ATOM 1473 N N . LEU A 1 187 ? 7.856 4.680 24.444 1.00 32.75 187 LEU A N 1
ATOM 1474 C CA . LEU A 1 187 ? 8.921 5.578 24.881 1.00 32.75 187 LEU A CA 1
ATOM 1475 C C . LEU A 1 187 ? 10.232 5.087 24.274 1.00 32.75 187 LEU A C 1
ATOM 1477 O O . LEU A 1 187 ? 10.817 4.099 24.721 1.00 32.75 187 LEU A O 1
ATOM 1481 N N . THR A 1 188 ? 10.720 5.797 23.263 1.00 30.06 188 THR A N 1
ATOM 1482 C CA . THR A 1 188 ? 12.131 5.707 22.904 1.00 30.06 188 THR A CA 1
ATOM 1483 C C . THR A 1 188 ? 12.924 6.274 24.082 1.00 30.06 188 THR A C 1
ATOM 1485 O O . THR A 1 188 ? 13.020 7.480 24.296 1.00 30.06 188 THR A O 1
ATOM 1488 N N . ARG A 1 189 ? 13.447 5.377 24.925 1.00 32.12 189 ARG A N 1
ATOM 1489 C CA . ARG A 1 189 ? 14.393 5.712 25.990 1.00 32.12 189 ARG A CA 1
ATOM 1490 C C . ARG A 1 189 ? 15.692 6.178 25.333 1.00 32.12 189 ARG A C 1
ATOM 1492 O O . ARG A 1 189 ? 16.611 5.386 25.151 1.00 32.12 189 ARG A O 1
ATOM 1499 N N . SER A 1 190 ? 15.774 7.461 24.985 1.00 33.72 190 SER A N 1
ATOM 1500 C CA . SER A 1 190 ? 17.062 8.129 24.803 1.00 33.72 190 SER A CA 1
ATOM 1501 C C . SER A 1 190 ? 17.782 8.083 26.144 1.00 33.72 190 SER A C 1
ATOM 1503 O O . SER A 1 190 ? 17.417 8.775 27.092 1.00 33.72 190 SER A O 1
ATOM 1505 N N . GLY A 1 191 ? 18.766 7.194 26.248 1.00 30.25 191 GLY A N 1
ATOM 1506 C CA . GLY A 1 191 ? 19.710 7.188 27.350 1.00 30.25 191 GLY A CA 1
ATOM 1507 C C . GLY A 1 191 ? 20.535 8.466 27.304 1.00 30.25 191 GLY A C 1
ATOM 1508 O O . GLY A 1 191 ? 21.507 8.551 26.563 1.00 30.25 191 GLY A O 1
ATOM 1509 N N . THR A 1 192 ? 20.146 9.450 28.106 1.00 31.94 192 THR A N 1
ATOM 1510 C CA . THR A 1 192 ? 21.038 10.522 28.531 1.00 31.94 192 THR A CA 1
ATOM 1511 C C . THR A 1 192 ? 21.972 9.959 29.594 1.00 31.94 192 THR A C 1
ATOM 1513 O O . THR A 1 192 ? 21.532 9.624 30.691 1.00 31.94 192 THR A O 1
ATOM 1516 N N . THR A 1 193 ? 23.268 9.918 29.305 1.00 29.53 193 THR A N 1
ATOM 1517 C CA . THR A 1 193 ? 24.298 10.099 30.332 1.00 29.53 193 THR A CA 1
ATOM 1518 C C . THR A 1 193 ? 25.259 11.168 29.841 1.00 29.53 193 THR A C 1
ATOM 1520 O O . THR A 1 193 ? 26.217 10.887 29.127 1.00 29.53 193 THR A O 1
ATOM 1523 N N . ALA A 1 194 ? 24.968 12.409 30.219 1.00 30.52 194 ALA A N 1
ATOM 1524 C CA . ALA A 1 194 ? 25.987 13.421 30.423 1.00 30.52 194 ALA A CA 1
ATOM 1525 C C . ALA A 1 194 ? 26.490 13.271 31.867 1.00 30.52 194 ALA A C 1
ATOM 1527 O O . ALA A 1 194 ? 25.663 13.240 32.779 1.00 30.52 194 ALA A O 1
ATOM 1528 N N . ASN A 1 195 ? 27.807 13.142 32.073 1.00 29.59 195 ASN A N 1
ATOM 1529 C CA . ASN A 1 195 ? 28.572 14.127 32.852 1.00 29.59 195 ASN A CA 1
ATOM 1530 C C . ASN A 1 195 ? 30.056 13.771 33.083 1.00 29.59 195 ASN A C 1
ATOM 1532 O O . ASN A 1 195 ? 30.394 12.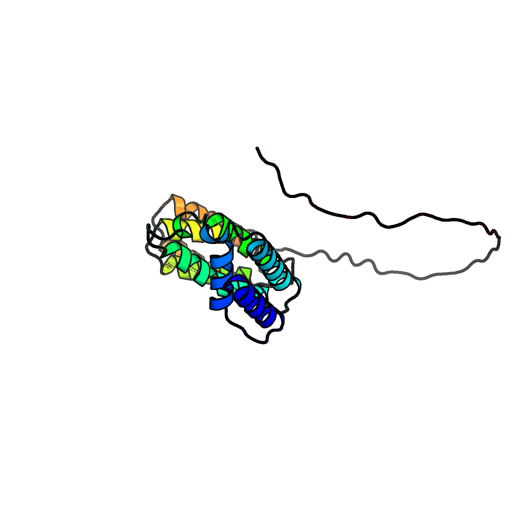639 33.413 1.00 29.59 195 ASN A O 1
ATOM 1536 N N . MET A 1 196 ? 30.846 14.857 33.047 1.00 34.16 196 MET A N 1
ATOM 1537 C CA . MET A 1 196 ? 32.036 15.203 33.852 1.00 34.16 196 MET A CA 1
ATOM 1538 C C . MET A 1 196 ? 33.462 14.851 33.371 1.00 34.16 196 MET A C 1
ATOM 1540 O O . MET A 1 196 ? 34.004 13.786 33.627 1.00 34.16 196 MET A O 1
ATOM 1544 N N . GLU A 1 197 ? 34.043 15.844 32.684 1.00 29.62 197 GLU A N 1
ATOM 1545 C CA . GLU A 1 197 ? 35.327 16.555 32.904 1.00 29.62 197 GLU A CA 1
ATOM 1546 C C . GLU A 1 197 ? 36.522 15.899 33.665 1.00 29.62 197 GLU A C 1
ATOM 1548 O O . GLU A 1 197 ? 36.428 15.507 34.823 1.00 29.62 197 GLU A O 1
ATOM 1553 N N . THR A 1 198 ? 37.669 15.925 32.952 1.00 34.25 198 THR A N 1
ATOM 1554 C CA . THR A 1 198 ? 39.142 15.985 33.244 1.00 34.25 198 THR A CA 1
ATOM 1555 C C . THR A 1 198 ? 39.648 16.325 34.669 1.00 34.25 198 THR A C 1
ATOM 1557 O O . THR A 1 198 ? 38.933 17.062 35.342 1.00 34.25 198 THR A O 1
ATOM 1560 N N . PRO A 1 199 ? 40.906 15.975 35.114 1.00 36.69 199 PRO A N 1
ATOM 1561 C CA . PRO A 1 199 ? 42.180 16.324 34.422 1.00 36.69 199 PRO A CA 1
ATOM 1562 C C . PRO A 1 199 ? 43.493 15.503 34.677 1.00 36.69 199 PRO A C 1
ATOM 1564 O O . PRO A 1 199 ? 43.621 14.719 35.610 1.00 36.69 199 PRO A O 1
ATOM 1567 N N . THR A 1 200 ? 44.529 15.862 33.887 1.00 26.09 200 THR A N 1
ATOM 1568 C CA . THR A 1 200 ? 46.003 15.864 34.150 1.00 26.09 200 THR A CA 1
ATOM 1569 C C . THR A 1 200 ? 46.836 14.571 34.252 1.00 26.09 200 THR A C 1
ATOM 1571 O O . THR A 1 200 ? 46.590 13.724 35.099 1.00 26.09 200 THR A O 1
ATOM 1574 N N . GLY A 1 201 ? 47.969 14.543 33.520 1.00 27.47 201 GLY A N 1
ATOM 1575 C CA . GLY A 1 201 ? 49.196 13.835 33.939 1.00 27.47 201 GLY A CA 1
ATOM 1576 C C . GLY A 1 201 ? 49.999 13.131 32.834 1.00 27.47 201 GLY A C 1
ATOM 1577 O O . GLY A 1 201 ? 49.619 12.064 32.379 1.00 27.47 201 GLY A O 1
ATOM 1578 N N . SER A 1 202 ? 51.131 13.720 32.443 1.00 26.67 202 SER A N 1
ATOM 1579 C CA . SER A 1 202 ? 52.115 13.280 31.438 1.00 26.67 202 SER A CA 1
ATOM 1580 C C . SER A 1 202 ? 52.695 11.867 31.626 1.00 26.67 202 SER A C 1
ATOM 1582 O O . SER A 1 202 ? 52.906 11.451 32.761 1.00 26.67 202 SER A O 1
ATOM 1584 N N . SER A 1 203 ? 53.123 11.212 30.533 1.00 29.59 203 SER A N 1
ATOM 1585 C CA . SER A 1 203 ? 54.503 10.705 30.328 1.00 29.59 203 SER A CA 1
ATOM 1586 C C . SER A 1 203 ? 54.689 10.022 28.964 1.00 29.59 203 SER A C 1
ATOM 1588 O O . SER A 1 203 ? 53.777 9.444 28.389 1.00 29.59 203 SER A O 1
ATOM 1590 N N . VAL A 1 204 ? 55.914 10.161 28.474 1.00 27.02 204 VAL A N 1
ATOM 1591 C CA . VAL A 1 204 ? 56.502 9.811 27.174 1.00 27.02 204 VAL A CA 1
ATOM 1592 C C . VAL A 1 204 ? 56.705 8.291 27.029 1.00 27.02 204 VAL A C 1
ATOM 1594 O O . VAL A 1 204 ? 56.932 7.630 28.036 1.00 27.02 204 VAL A O 1
ATOM 1597 N N . ILE A 1 205 ? 56.686 7.752 25.798 1.00 30.67 205 ILE A N 1
ATOM 1598 C CA . ILE A 1 205 ? 57.767 6.955 25.160 1.00 30.67 205 ILE A CA 1
ATOM 1599 C C . ILE A 1 205 ? 57.294 6.332 23.827 1.00 30.67 205 ILE A C 1
ATOM 1601 O O . ILE A 1 205 ? 56.183 5.842 23.664 1.00 30.67 205 ILE A O 1
ATOM 1605 N N . THR A 1 206 ? 58.225 6.432 22.886 1.00 26.05 206 THR A N 1
ATOM 1606 C CA . THR A 1 206 ? 58.377 5.983 21.498 1.00 26.05 206 THR A CA 1
ATOM 1607 C C . THR A 1 206 ? 57.968 4.539 21.169 1.00 26.05 206 THR A C 1
ATOM 1609 O O . THR A 1 206 ? 58.309 3.629 21.917 1.00 26.05 206 THR A O 1
ATOM 1612 N N . ASN A 1 207 ? 57.430 4.294 19.967 1.00 28.66 207 ASN A N 1
ATOM 1613 C CA . ASN A 1 207 ? 58.204 3.654 18.889 1.00 28.66 207 ASN A CA 1
ATOM 1614 C C . ASN A 1 207 ? 57.436 3.530 17.565 1.00 28.66 207 ASN A C 1
ATOM 1616 O O . ASN A 1 207 ? 56.227 3.330 17.513 1.00 28.66 207 ASN A O 1
ATOM 1620 N N . VAL A 1 208 ? 58.231 3.676 16.511 1.00 28.53 208 VAL A N 1
ATOM 1621 C CA . VAL A 1 208 ? 57.971 3.443 15.092 1.00 28.53 208 VAL A CA 1
ATO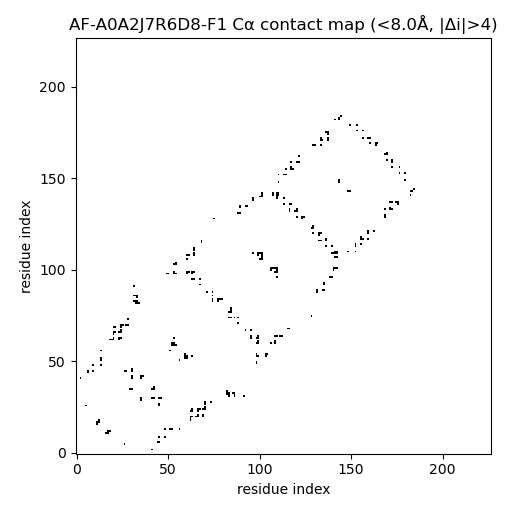M 1622 C C . VAL A 1 208 ? 57.899 1.930 14.848 1.00 28.53 208 VAL A C 1
ATOM 1624 O O . VAL A 1 208 ? 58.736 1.222 15.392 1.00 28.53 208 VAL A O 1
ATOM 1627 N N . ASP A 1 209 ? 56.924 1.444 14.071 1.00 28.30 209 ASP A N 1
ATOM 1628 C CA . ASP A 1 209 ? 57.177 0.601 12.887 1.00 28.30 209 ASP A CA 1
ATOM 1629 C C . ASP A 1 209 ? 55.890 0.105 12.194 1.00 28.30 209 ASP A C 1
ATOM 1631 O O . ASP A 1 209 ? 55.005 -0.503 12.783 1.00 28.30 209 ASP A O 1
ATOM 1635 N N . GLN A 1 210 ? 55.839 0.453 10.907 1.00 27.42 210 GLN A N 1
ATOM 1636 C CA . GLN A 1 210 ? 55.456 -0.329 9.727 1.00 27.42 210 GLN A CA 1
ATOM 1637 C C . GLN A 1 210 ? 54.254 -1.304 9.700 1.00 27.42 210 GLN A C 1
ATOM 1639 O O . GLN A 1 210 ? 54.173 -2.307 10.394 1.00 27.42 210 GLN A O 1
ATOM 1644 N N . GLN A 1 211 ? 53.491 -1.081 8.619 1.00 26.78 211 GLN A N 1
ATOM 1645 C CA . GLN A 1 211 ? 53.078 -2.055 7.593 1.00 26.78 211 GLN A CA 1
ATOM 1646 C C . GLN A 1 211 ? 51.650 -2.636 7.597 1.00 26.78 211 GLN A C 1
ATOM 1648 O O . GLN A 1 211 ? 51.308 -3.580 8.294 1.00 26.78 211 GLN A O 1
ATOM 1653 N N . THR A 1 212 ? 50.891 -2.105 6.623 1.00 27.42 212 THR A N 1
ATOM 1654 C CA . THR A 1 212 ? 50.129 -2.816 5.572 1.00 27.42 212 THR A CA 1
ATOM 1655 C C . THR A 1 212 ? 49.059 -3.823 5.983 1.00 27.42 212 THR A C 1
ATOM 1657 O O . THR A 1 212 ? 49.383 -4.953 6.328 1.00 27.42 212 THR A O 1
ATOM 1660 N N . VAL A 1 213 ? 47.789 -3.490 5.709 1.00 29.05 213 VAL A N 1
ATOM 1661 C CA . VAL A 1 213 ? 46.760 -4.486 5.363 1.00 29.05 213 VAL A CA 1
ATOM 1662 C C . VAL A 1 213 ? 45.877 -3.972 4.216 1.00 29.05 213 VAL A C 1
ATOM 1664 O O . VAL A 1 213 ? 45.544 -2.792 4.135 1.00 29.05 213 VAL A O 1
ATOM 1667 N N . ASN A 1 214 ? 45.591 -4.911 3.315 1.00 29.06 214 ASN A N 1
ATOM 1668 C CA . ASN A 1 214 ? 44.887 -4.849 2.039 1.00 29.06 214 ASN A CA 1
ATOM 1669 C C . ASN A 1 214 ? 43.413 -4.392 2.089 1.00 29.06 214 ASN A C 1
ATOM 1671 O O . ASN A 1 214 ? 42.739 -4.536 3.100 1.00 29.06 214 ASN A O 1
ATOM 1675 N N . SER A 1 215 ? 42.977 -3.926 0.909 1.00 32.72 215 SER A N 1
ATOM 1676 C CA . SER A 1 215 ? 41.660 -3.852 0.241 1.00 32.72 215 SER A CA 1
ATOM 1677 C C . SER A 1 215 ? 40.353 -4.358 0.899 1.00 32.72 215 SER A C 1
ATOM 1679 O O . SER A 1 215 ? 40.365 -5.269 1.719 1.00 32.72 215 SER A O 1
ATOM 1681 N N . PRO A 1 216 ? 39.195 -3.815 0.449 1.00 32.25 216 PRO A N 1
ATOM 1682 C CA . PRO A 1 216 ? 37.900 -3.930 1.118 1.00 32.25 216 PRO A CA 1
ATOM 1683 C C . PRO A 1 216 ? 37.142 -5.221 0.781 1.00 32.25 216 PRO A C 1
ATOM 1685 O O . PRO A 1 216 ? 37.119 -5.665 -0.369 1.00 32.25 216 PRO A O 1
ATOM 1688 N N . GLU A 1 217 ? 36.452 -5.775 1.778 1.00 29.62 217 GLU A N 1
ATOM 1689 C CA . GLU A 1 217 ? 35.467 -6.834 1.580 1.00 29.62 217 GLU A CA 1
ATOM 1690 C C . GLU A 1 217 ? 34.145 -6.287 1.029 1.00 29.62 217 GLU A C 1
ATOM 1692 O O . GLU A 1 217 ? 33.584 -5.285 1.474 1.00 29.62 217 GLU A O 1
ATOM 1697 N N . VAL A 1 218 ? 33.678 -7.009 0.019 1.00 33.50 218 VAL A N 1
ATOM 1698 C CA . VAL A 1 218 ? 32.437 -6.866 -0.729 1.00 33.50 218 VAL A CA 1
ATOM 1699 C C . VAL A 1 218 ? 31.293 -7.450 0.101 1.00 33.50 218 VAL A C 1
ATOM 1701 O O . VAL A 1 218 ? 31.301 -8.643 0.390 1.00 33.50 218 VAL A O 1
ATOM 1704 N N . ILE A 1 219 ? 30.271 -6.656 0.430 1.00 32.38 219 ILE A N 1
ATOM 1705 C CA . ILE A 1 219 ? 29.001 -7.184 0.951 1.00 32.38 219 ILE A CA 1
ATOM 1706 C C . ILE A 1 219 ? 28.019 -7.281 -0.219 1.00 32.38 219 ILE A C 1
ATOM 1708 O O . ILE A 1 219 ? 27.455 -6.285 -0.667 1.00 32.38 219 ILE A O 1
ATOM 1712 N N . CYS A 1 220 ? 27.838 -8.498 -0.735 1.00 30.36 220 CYS A N 1
ATOM 1713 C CA . CYS A 1 220 ? 26.849 -8.834 -1.753 1.00 30.36 220 CYS A CA 1
ATOM 1714 C C . CYS A 1 220 ? 25.995 -10.024 -1.293 1.00 30.36 220 CYS A C 1
ATOM 1716 O O . CYS A 1 220 ? 26.524 -11.053 -0.888 1.00 30.36 220 CYS A O 1
ATOM 1718 N N . CYS A 1 221 ? 24.679 -9.858 -1.450 1.00 31.73 221 CYS A N 1
ATOM 1719 C CA . CYS A 1 221 ? 23.650 -10.885 -1.635 1.00 31.73 221 CYS A CA 1
ATOM 1720 C C . CYS A 1 221 ? 23.422 -11.940 -0.536 1.00 31.73 221 CYS A C 1
ATOM 1722 O O . CYS A 1 221 ? 24.094 -12.962 -0.459 1.00 31.73 221 CYS A O 1
ATOM 1724 N N . CYS A 1 222 ? 22.304 -11.789 0.179 1.00 29.95 222 CYS A N 1
ATOM 1725 C CA . CYS A 1 222 ? 21.566 -12.909 0.764 1.00 29.95 222 CYS A CA 1
ATOM 1726 C C . CYS A 1 222 ? 20.071 -12.739 0.480 1.00 29.95 222 CYS A C 1
ATOM 1728 O O . CYS A 1 222 ? 19.337 -12.233 1.316 1.00 29.95 222 CYS A O 1
ATOM 1730 N N . LEU A 1 223 ? 19.630 -13.162 -0.707 1.00 32.28 223 LEU A N 1
ATOM 1731 C CA . LEU A 1 223 ? 1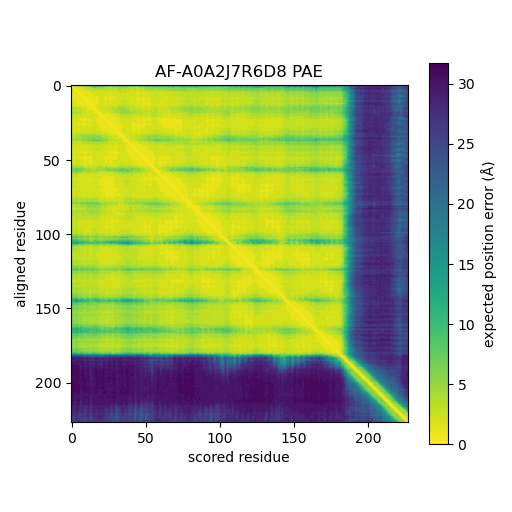8.232 -13.482 -1.011 1.00 32.28 223 LEU A CA 1
ATOM 1732 C C . LEU A 1 223 ? 18.217 -14.527 -2.131 1.00 32.28 223 LEU A C 1
ATOM 1734 O O . LEU A 1 223 ? 18.252 -14.183 -3.308 1.00 32.28 223 LEU A O 1
ATOM 1738 N N . SER A 1 224 ? 18.236 -15.808 -1.759 1.00 31.56 224 SER A N 1
ATOM 1739 C CA . SER A 1 224 ? 17.528 -16.907 -2.442 1.00 31.56 224 SER A CA 1
ATOM 1740 C C . SER A 1 224 ? 18.014 -18.261 -1.924 1.00 31.56 224 SER A C 1
ATOM 1742 O O . SER A 1 224 ? 19.162 -18.643 -2.137 1.00 31.56 224 SER A O 1
ATOM 1744 N N . LYS A 1 225 ? 17.114 -18.991 -1.255 1.00 30.28 225 LYS A N 1
ATOM 1745 C CA . LYS A 1 225 ? 16.710 -20.370 -1.592 1.00 30.28 225 LYS A CA 1
ATOM 1746 C C . LYS A 1 225 ? 15.846 -20.944 -0.466 1.00 30.28 225 LYS A C 1
ATOM 1748 O O . LYS A 1 225 ? 16.345 -21.337 0.581 1.00 30.28 225 LYS A O 1
ATOM 1753 N N . VAL A 1 226 ? 14.542 -21.001 -0.726 1.00 35.06 226 VAL A N 1
ATOM 1754 C CA . VAL A 1 226 ? 13.649 -22.023 -0.176 1.00 35.06 226 VAL A CA 1
ATOM 1755 C C . VAL A 1 226 ? 13.171 -22.827 -1.375 1.00 35.06 226 VAL A C 1
ATOM 1757 O O . VAL A 1 226 ? 12.334 -22.344 -2.128 1.00 35.06 226 VAL A O 1
ATOM 1760 N N . THR A 1 227 ? 13.797 -23.984 -1.564 1.00 41.38 227 THR A N 1
ATOM 1761 C CA . THR A 1 227 ? 13.273 -25.244 -2.124 1.00 41.38 227 THR A CA 1
ATOM 1762 C C . THR A 1 227 ? 14.390 -26.261 -2.017 1.00 41.38 227 THR A C 1
ATOM 1764 O O . THR A 1 227 ? 15.505 -25.925 -2.483 1.00 41.38 227 THR A O 1
#

InterPro domains:
  IPR016024 Armadillo-type fold [SSF48371] (2-159)
  IPR025977 Nuclear condensin complex subunit 3, C-terminal domain [PF12719] (2-142)
  IPR027165 Condensin complex subunit 3 [PTHR14418] (2-182)

Nearest PDB structures (foldseek):
  6igx-assembly2_D  TM=9.222E-01  e=3.348E-11  Homo sapiens
  6igx-assembly1_B  TM=9.299E-01  e=7.535E-11  Homo sapiens
  5cwj-assembly1_A  TM=5.628E-01  e=1.214E-02  synthetic construct
  4nee-assembly3_A  TM=4.464E-01  e=2.573E-01  Rattus norvegicus
  5h7c-assembly2_C  TM=3.529E-01  e=5.328E-02  Staphylococcus aureus

Foldseek 3Di:
DVQVVLLVVLVCVLVVVDADLLNLLVLLLCLQQPVCVVVPVSNVSSVVSLLCLLQVNPCSLVSLLSNLVVNLVCLVPDDPPGSSVVGDLLVSLVVSLVSNPCVRPVDQSLLVLLLVLLVVLVVDPDPVSNQSSLVSLLSGDGDPPDPVSLVSSLVSLVVSLVVDPDPVSNVSSVSNVVVSVVVPDPPPPPDDDDDDDDDDDDDDDDDDDDDDDDDDDDDDDDDDDDD

Radius of gyration: 23.86 Å; Cα contacts (8 Å, |Δi|>4): 183; chains: 1; bounding box: 80×42×60 Å

Mean predicted aligned error: 11.13 Å

Sequence (227 aa):
MRTVAAEGLCKLLLNDRIKSPNLVSHLLIMWYNPVTEGDVYLRQMLGAFFTTLAYDSQNGQEALEQAFLPTLRTLFQAPVTSPLVEVDQDSVVRLLLNLTRPDINKSSVHNNLAVALCNEILLDSDPYNIQVLLRALTQLQLVLDDEIVLQNISTVVEKVAESIKDRSCLRYIHKFQHMLASGKFSLTRSGTTANMETPTGSSVITNVDQQTVNSPEVICCCLSKVT

Solvent-accessible surface area (backbone atoms only — not comparable to full-atom values): 13903 Å² total; per-residue (Å²): 109,70,57,63,52,51,52,53,50,51,54,34,44,69,65,68,74,47,86,53,32,67,57,52,17,51,52,52,52,53,59,62,28,60,88,42,64,86,40,58,65,52,43,53,52,48,53,50,47,55,49,47,29,31,72,72,32,94,59,24,34,56,40,50,55,62,12,45,61,62,36,51,51,55,50,73,68,39,51,92,89,38,64,48,62,78,48,61,61,70,58,54,51,52,50,50,55,64,48,40,38,31,87,74,74,73,48,54,54,37,50,54,45,48,48,53,45,41,53,48,48,70,68,54,84,52,69,65,60,41,48,54,48,41,54,49,55,64,67,58,65,71,72,65,87,44,69,68,60,49,50,54,46,51,57,47,49,51,54,44,58,73,70,54,83,51,71,73,59,47,52,40,51,53,51,38,54,48,50,62,69,62,47,73,74,86,72,78,80,75,81,80,79,86,87,82,84,86,86,89,84,90,86,89,86,88,83,90,83,87,84,89,83,82,86,84,86,81,90,75,88,91,84,87,87,94,129